Protein AF-A0A3A9GND1-F1 (afdb_monomer_lite)

Structure (mmCIF, N/CA/C/O backbone):
data_AF-A0A3A9GND1-F1
#
_entry.id   AF-A0A3A9GND1-F1
#
loop_
_atom_site.group_PDB
_atom_site.id
_atom_site.type_symbol
_atom_site.label_atom_id
_atom_site.label_alt_id
_atom_site.label_comp_id
_atom_site.label_asym_id
_atom_site.label_entity_id
_atom_site.label_seq_id
_atom_site.pdbx_PDB_ins_code
_atom_site.Cartn_x
_atom_site.Cartn_y
_atom_site.Cartn_z
_atom_site.occupancy
_atom_site.B_iso_or_equiv
_atom_site.auth_seq_id
_atom_site.auth_comp_id
_atom_site.auth_asym_id
_atom_site.auth_atom_id
_atom_site.pdbx_PDB_model_num
ATOM 1 N N . MET A 1 1 ? 42.132 14.649 -34.430 1.00 42.94 1 MET A N 1
ATOM 2 C CA . MET A 1 1 ? 42.872 13.510 -33.845 1.00 42.94 1 MET A CA 1
ATOM 3 C C . MET A 1 1 ? 42.040 12.267 -34.103 1.00 42.94 1 MET A C 1
ATOM 5 O O . MET A 1 1 ? 40.928 12.199 -33.597 1.00 42.94 1 MET A O 1
ATOM 9 N N . ALA A 1 2 ? 42.486 11.380 -34.994 1.00 44.44 2 ALA A N 1
ATOM 10 C CA . ALA A 1 2 ? 41.735 10.168 -35.319 1.00 44.44 2 ALA A CA 1
ATOM 11 C C . ALA A 1 2 ? 41.712 9.238 -34.090 1.00 44.44 2 ALA A C 1
ATOM 13 O O . ALA A 1 2 ? 42.757 9.085 -33.451 1.00 44.44 2 ALA A O 1
ATOM 14 N N . PRO A 1 3 ? 40.561 8.654 -33.717 1.00 48.69 3 PRO A N 1
ATOM 15 C CA . PRO A 1 3 ? 40.530 7.643 -32.673 1.00 48.69 3 PRO A CA 1
ATOM 16 C C . PRO A 1 3 ? 41.391 6.453 -33.108 1.00 48.69 3 PRO A C 1
ATOM 18 O O . PRO A 1 3 ? 41.307 6.003 -34.248 1.00 48.69 3 PRO A O 1
ATOM 21 N N . ASP A 1 4 ? 42.246 5.989 -32.201 1.00 56.16 4 ASP A N 1
ATOM 22 C CA . ASP A 1 4 ? 43.163 4.866 -32.392 1.00 56.16 4 ASP A CA 1
ATOM 23 C C . ASP A 1 4 ? 42.351 3.587 -32.653 1.00 56.16 4 ASP A C 1
ATOM 25 O O . ASP A 1 4 ? 41.868 2.929 -31.726 1.00 56.16 4 ASP A O 1
ATOM 29 N N . VAL A 1 5 ? 42.125 3.298 -33.937 1.00 49.72 5 VAL A N 1
ATOM 30 C CA . VAL A 1 5 ? 41.286 2.195 -34.429 1.00 49.72 5 VAL A CA 1
ATOM 31 C C . VAL A 1 5 ? 41.735 0.864 -33.821 1.00 49.72 5 VAL A C 1
ATOM 33 O O . VAL A 1 5 ? 40.886 0.069 -33.427 1.00 49.72 5 VAL A O 1
ATOM 36 N N . GLY A 1 6 ? 43.040 0.685 -33.585 1.00 54.09 6 GLY A N 1
ATOM 37 C CA . GLY A 1 6 ? 43.589 -0.508 -32.938 1.00 54.09 6 GLY A CA 1
ATOM 38 C C . GLY A 1 6 ? 43.135 -0.689 -31.484 1.00 54.09 6 GLY A C 1
ATOM 39 O O . GLY A 1 6 ? 42.849 -1.808 -31.056 1.00 54.09 6 GLY A O 1
ATOM 40 N N . LYS A 1 7 ? 42.970 0.399 -30.718 1.00 46.84 7 LYS A N 1
ATOM 41 C CA . LYS A 1 7 ? 42.423 0.332 -29.346 1.00 46.84 7 LYS A CA 1
ATOM 42 C C . LYS A 1 7 ? 40.933 0.006 -29.326 1.00 46.84 7 LYS A C 1
ATOM 44 O O . LYS A 1 7 ? 40.459 -0.639 -28.389 1.00 46.84 7 LYS A O 1
ATOM 49 N N . ILE A 1 8 ? 40.189 0.454 -30.335 1.00 45.69 8 ILE A N 1
ATOM 50 C CA . ILE A 1 8 ? 38.756 0.166 -30.467 1.00 45.69 8 ILE A CA 1
ATOM 51 C C . ILE A 1 8 ? 38.551 -1.290 -30.894 1.00 45.69 8 ILE A C 1
ATOM 53 O O . ILE A 1 8 ? 37.743 -1.987 -30.287 1.00 45.69 8 ILE A O 1
ATOM 57 N N . GLU A 1 9 ? 39.324 -1.781 -31.861 1.00 48.72 9 GLU A N 1
ATOM 58 C CA . GLU A 1 9 ? 39.281 -3.175 -32.315 1.00 48.72 9 GLU A CA 1
ATOM 59 C C . GLU A 1 9 ? 39.699 -4.154 -31.212 1.00 48.72 9 GLU A C 1
ATOM 61 O O . GLU A 1 9 ? 39.016 -5.154 -30.998 1.00 48.72 9 GLU A O 1
ATOM 66 N N . SER A 1 10 ? 40.733 -3.822 -30.431 1.00 46.22 10 SER A N 1
ATOM 67 C CA . SER A 1 10 ? 41.146 -4.608 -29.261 1.00 46.22 10 SER A CA 1
ATOM 68 C C . SER A 1 10 ? 40.055 -4.671 -28.183 1.00 46.22 10 SER A C 1
ATOM 70 O O . SER A 1 10 ? 39.767 -5.743 -27.651 1.00 46.22 10 SER A O 1
ATOM 72 N N . ARG A 1 11 ? 39.373 -3.550 -27.902 1.00 50.19 11 ARG A N 1
ATOM 73 C CA . ARG A 1 11 ? 38.234 -3.527 -26.965 1.00 50.19 11 ARG A CA 1
ATOM 74 C C . ARG A 1 11 ? 37.027 -4.297 -27.495 1.00 50.19 11 ARG A C 1
ATOM 76 O O . ARG A 1 11 ? 36.359 -4.957 -26.710 1.00 50.19 11 ARG A O 1
ATOM 83 N N . ILE A 1 12 ? 36.745 -4.239 -28.796 1.00 47.34 12 ILE A N 1
ATOM 84 C CA . ILE A 1 12 ? 35.665 -5.013 -29.426 1.00 47.34 12 ILE A CA 1
ATOM 85 C C . ILE A 1 12 ? 35.977 -6.510 -29.379 1.00 47.34 12 ILE A C 1
ATOM 87 O O . ILE A 1 12 ? 35.079 -7.291 -29.079 1.00 47.34 12 ILE A O 1
ATOM 91 N N . ALA A 1 13 ? 37.222 -6.914 -29.639 1.00 55.75 13 ALA A N 1
ATOM 92 C CA . ALA A 1 13 ? 37.652 -8.305 -29.529 1.00 55.75 13 ALA A CA 1
ATOM 93 C C . ALA A 1 13 ? 37.494 -8.818 -28.093 1.00 55.75 13 ALA A C 1
ATOM 95 O O . ALA A 1 13 ? 36.860 -9.848 -27.888 1.00 55.75 13 ALA A O 1
ATOM 96 N N . LYS A 1 14 ? 37.943 -8.037 -27.103 1.00 49.12 14 LYS A N 1
ATOM 97 C CA . LYS A 1 14 ? 37.802 -8.374 -25.683 1.00 49.12 14 LYS A CA 1
ATOM 98 C C . LYS A 1 14 ? 36.338 -8.472 -25.238 1.00 49.12 14 LYS A C 1
ATOM 100 O O . LYS A 1 14 ? 35.956 -9.434 -24.591 1.00 49.12 14 LYS A O 1
ATOM 105 N N . LEU A 1 15 ? 35.488 -7.527 -25.649 1.00 46.09 15 LEU A N 1
ATOM 106 C CA . LEU A 1 15 ? 34.050 -7.557 -25.343 1.00 46.09 15 LEU A CA 1
ATOM 107 C C . LEU A 1 15 ? 33.316 -8.709 -26.051 1.00 46.09 15 LEU A C 1
ATOM 109 O O . LEU A 1 15 ? 32.320 -9.210 -25.532 1.00 46.09 15 LEU A O 1
ATOM 113 N N . ARG A 1 16 ? 33.773 -9.126 -27.241 1.00 44.78 16 ARG A N 1
ATOM 114 C CA . ARG A 1 16 ? 33.253 -10.313 -27.940 1.00 44.78 16 ARG A CA 1
ATOM 115 C C . ARG A 1 16 ? 33.663 -11.591 -27.224 1.00 44.78 16 ARG A C 1
ATOM 117 O O . ARG A 1 16 ? 32.800 -12.425 -26.998 1.00 44.78 16 ARG A O 1
ATOM 124 N N . GLU A 1 17 ? 34.922 -11.692 -26.813 1.00 48.38 17 GLU A N 1
ATOM 125 C CA . GLU A 1 17 ? 35.442 -12.809 -26.025 1.00 48.38 17 GLU A CA 1
ATOM 126 C C . GLU A 1 17 ? 34.699 -12.931 -24.687 1.00 48.38 17 GLU A C 1
ATOM 128 O O . GLU A 1 17 ? 34.186 -13.997 -24.371 1.00 48.38 17 GLU A O 1
ATOM 133 N N . GLU A 1 18 ? 34.507 -11.825 -23.961 1.00 46.62 18 GLU A N 1
ATOM 134 C CA . GLU A 1 18 ? 33.741 -11.777 -22.707 1.00 46.62 18 GLU A CA 1
ATOM 135 C C . GLU A 1 18 ? 32.254 -12.149 -22.903 1.00 46.62 18 GLU A C 1
ATOM 137 O O . GLU A 1 18 ? 31.664 -12.845 -22.071 1.00 46.62 18 GLU A O 1
ATOM 142 N N . ALA A 1 19 ? 31.630 -11.727 -24.011 1.00 41.34 19 ALA A N 1
ATOM 143 C CA . ALA A 1 19 ? 30.239 -12.058 -24.332 1.00 41.34 19 ALA A CA 1
ATOM 144 C C . ALA A 1 19 ? 30.059 -13.513 -24.799 1.00 41.34 19 ALA A C 1
ATOM 146 O O . ALA A 1 19 ? 29.048 -14.146 -24.477 1.00 41.34 19 ALA A O 1
ATOM 147 N N . GLU A 1 20 ? 31.025 -14.048 -25.545 1.00 48.22 20 GLU A N 1
ATOM 148 C CA . GLU A 1 20 ? 31.094 -15.459 -25.923 1.00 48.22 20 GLU A CA 1
ATOM 149 C C . GLU A 1 20 ? 31.346 -16.335 -24.699 1.00 48.22 20 GLU A C 1
ATOM 151 O O . GLU A 1 20 ? 30.697 -17.369 -24.564 1.00 48.22 20 GLU A O 1
ATOM 156 N N . ASP A 1 21 ? 32.193 -15.899 -23.768 1.00 43.38 21 ASP A N 1
ATOM 157 C CA . ASP A 1 21 ? 32.424 -16.564 -22.487 1.00 43.38 21 ASP A CA 1
ATOM 158 C C . ASP A 1 21 ? 31.170 -16.566 -21.609 1.00 43.38 21 ASP A C 1
ATOM 160 O O . ASP A 1 21 ? 30.803 -17.612 -21.078 1.00 43.38 21 ASP A O 1
ATOM 164 N N . CYS A 1 22 ? 30.445 -15.448 -21.508 1.00 43.34 22 CYS A N 1
ATOM 165 C CA . CYS A 1 22 ? 29.161 -15.405 -20.797 1.00 43.34 22 CYS A CA 1
ATOM 166 C C . CYS A 1 22 ? 28.105 -16.307 -21.457 1.00 43.34 22 CYS A C 1
ATOM 168 O O . CYS A 1 22 ? 27.357 -17.011 -20.775 1.00 43.34 22 CYS A O 1
ATOM 170 N N . GLY A 1 23 ? 28.043 -16.315 -22.792 1.00 42.50 23 GLY A N 1
ATOM 171 C CA . GLY A 1 23 ? 27.145 -17.185 -23.553 1.00 42.50 23 GLY A CA 1
ATOM 172 C C . GLY A 1 23 ? 27.470 -18.670 -23.378 1.00 42.50 23 GLY A C 1
ATOM 173 O O . GLY A 1 23 ? 26.554 -19.478 -23.213 1.00 42.50 23 GLY A O 1
ATOM 174 N N . ARG A 1 24 ? 28.763 -19.014 -23.357 1.00 53.78 24 ARG A N 1
ATOM 175 C CA . ARG A 1 24 ? 29.285 -20.369 -23.141 1.00 53.78 24 ARG A CA 1
ATOM 176 C C . ARG A 1 24 ? 29.015 -20.836 -21.716 1.00 53.78 24 ARG A C 1
ATOM 178 O O . ARG A 1 24 ? 28.434 -21.895 -21.545 1.00 53.78 24 ARG A O 1
ATOM 185 N N . ARG A 1 25 ? 29.296 -20.009 -20.705 1.00 49.06 25 ARG A N 1
ATOM 186 C CA . ARG A 1 25 ? 29.018 -20.310 -19.287 1.00 49.06 25 ARG A CA 1
ATOM 187 C C . ARG A 1 25 ? 27.532 -20.551 -19.020 1.00 49.06 25 ARG A C 1
ATOM 189 O O . ARG A 1 25 ? 27.196 -21.483 -18.304 1.00 49.06 25 ARG A O 1
ATOM 196 N N . ARG A 1 26 ? 26.630 -19.787 -19.650 1.00 49.62 26 ARG A N 1
ATOM 197 C CA . ARG A 1 26 ? 25.174 -19.984 -19.511 1.00 49.62 26 ARG A CA 1
ATOM 198 C C . ARG A 1 26 ? 24.661 -21.246 -20.211 1.00 49.62 26 ARG A C 1
ATOM 200 O O . ARG A 1 26 ? 23.721 -21.867 -19.724 1.00 49.62 26 ARG A O 1
ATOM 207 N N . LYS A 1 27 ? 25.240 -21.596 -21.365 1.00 49.81 27 LYS A N 1
ATOM 208 C CA . LYS A 1 27 ? 24.913 -22.833 -22.088 1.00 49.81 27 LYS A CA 1
ATOM 209 C C . LYS A 1 27 ? 25.421 -24.055 -21.316 1.00 49.81 27 LYS A C 1
ATOM 211 O O . LYS A 1 27 ? 24.635 -24.961 -21.065 1.00 49.81 27 LYS A O 1
ATOM 216 N N . ASN A 1 28 ? 26.663 -23.986 -20.842 1.00 53.88 28 ASN A N 1
ATOM 217 C CA . ASN A 1 28 ? 27.276 -25.001 -19.996 1.00 53.88 28 ASN A CA 1
ATOM 218 C C . ASN A 1 28 ? 26.490 -25.179 -18.690 1.00 53.88 28 ASN A C 1
ATOM 220 O O . ASN A 1 28 ? 26.196 -26.301 -18.342 1.00 53.88 28 ASN A O 1
ATOM 224 N N . LEU A 1 29 ? 26.003 -24.114 -18.039 1.00 52.94 29 LEU A N 1
ATOM 225 C CA . LEU A 1 29 ? 25.224 -24.235 -16.795 1.00 52.94 29 LEU A CA 1
ATOM 226 C C . LEU A 1 29 ? 23.939 -25.078 -16.939 1.00 52.94 29 LEU A C 1
ATOM 228 O O . LEU A 1 29 ? 23.555 -25.797 -16.019 1.00 52.94 29 LEU A O 1
ATOM 232 N N . TYR A 1 30 ? 23.246 -24.973 -18.077 1.00 55.09 30 TYR A N 1
ATOM 233 C CA . TYR A 1 30 ? 22.052 -25.783 -18.351 1.00 55.09 30 TYR A CA 1
ATOM 234 C C . TYR A 1 30 ? 22.408 -27.200 -18.816 1.00 55.09 30 TYR A C 1
ATOM 236 O O . TYR A 1 30 ? 21.705 -28.143 -18.458 1.00 55.09 30 TYR A O 1
ATOM 244 N N . GLU A 1 31 ? 23.483 -27.352 -19.592 1.00 59.38 31 GLU A N 1
ATOM 245 C CA . GLU A 1 31 ? 24.003 -28.660 -20.008 1.00 59.38 31 GLU A CA 1
ATOM 246 C C . GLU A 1 31 ? 24.544 -29.447 -18.795 1.00 59.38 31 GLU A C 1
ATOM 248 O O . GLU A 1 31 ? 24.150 -30.589 -18.613 1.00 59.38 31 GLU A O 1
ATOM 253 N N . ASP A 1 32 ? 25.263 -28.809 -17.869 1.00 61.03 32 ASP A N 1
ATOM 254 C CA . ASP A 1 32 ? 25.793 -29.388 -16.626 1.00 61.03 32 ASP A CA 1
ATOM 255 C C . ASP A 1 32 ? 24.677 -29.797 -15.643 1.00 61.03 32 ASP A C 1
ATOM 257 O O . ASP A 1 32 ? 24.759 -30.842 -15.001 1.00 61.03 32 ASP A O 1
ATOM 261 N N . PHE A 1 33 ? 23.591 -29.020 -15.539 1.00 52.81 33 PHE A N 1
ATOM 262 C CA . PHE A 1 33 ? 22.398 -29.442 -14.788 1.00 52.81 33 PHE A CA 1
ATOM 263 C C . PHE A 1 33 ? 21.700 -30.635 -15.453 1.00 52.81 33 PHE A C 1
ATOM 265 O O . PHE A 1 33 ? 21.302 -31.585 -14.781 1.00 52.81 33 PHE A O 1
ATOM 272 N N . LYS A 1 34 ? 21.563 -30.606 -16.784 1.00 59.00 34 LYS A N 1
ATOM 273 C CA . LYS A 1 34 ? 20.929 -31.684 -17.553 1.00 59.00 34 LYS A CA 1
ATOM 274 C C . LYS A 1 34 ? 21.738 -32.985 -17.500 1.00 59.00 34 LYS A C 1
ATOM 276 O O . LYS A 1 34 ? 21.139 -34.058 -17.458 1.00 59.00 34 LYS A O 1
ATOM 281 N N . ASP A 1 35 ? 23.060 -32.879 -17.453 1.00 67.81 35 ASP A N 1
ATOM 282 C CA . ASP A 1 35 ? 23.996 -33.998 -17.354 1.00 67.81 35 ASP A CA 1
ATOM 283 C C . ASP A 1 35 ? 24.205 -34.455 -15.893 1.00 67.81 35 ASP A C 1
ATOM 285 O O . ASP A 1 35 ? 24.965 -35.388 -15.633 1.00 67.81 35 ASP A O 1
ATOM 289 N N . GLY A 1 36 ? 23.497 -33.840 -14.933 1.00 61.00 36 GLY A N 1
ATOM 290 C CA . GLY A 1 36 ? 23.494 -34.224 -13.518 1.00 61.00 36 GLY A CA 1
ATOM 291 C C . GLY A 1 36 ? 24.761 -33.839 -12.751 1.00 61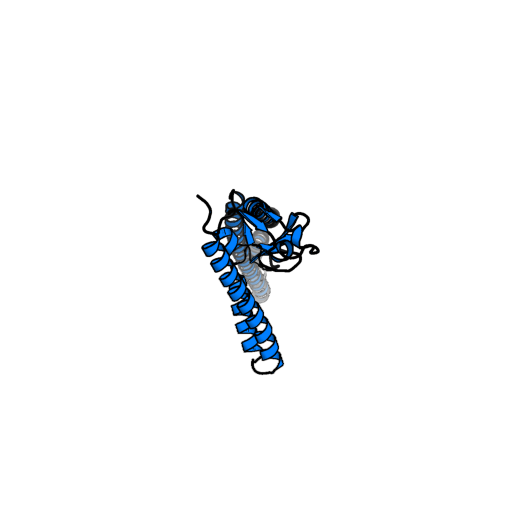.00 36 GLY A C 1
ATOM 292 O O . GLY A 1 36 ? 24.978 -34.336 -11.648 1.00 61.00 36 GLY A O 1
ATOM 293 N N . ILE A 1 37 ? 25.594 -32.971 -13.329 1.00 66.31 37 ILE A N 1
ATOM 294 C CA . ILE A 1 37 ? 26.824 -32.433 -12.729 1.00 66.31 37 ILE A CA 1
ATOM 295 C C . ILE A 1 37 ? 26.484 -31.393 -11.652 1.00 66.31 37 ILE A C 1
ATOM 297 O O . ILE A 1 37 ? 27.210 -31.269 -10.669 1.00 66.31 37 ILE A O 1
ATOM 301 N N . LEU A 1 38 ? 25.371 -30.673 -11.820 1.00 56.50 38 LEU A N 1
ATOM 302 C CA . LEU A 1 38 ? 24.841 -29.721 -10.844 1.00 56.50 38 LEU A CA 1
ATOM 303 C C . LEU A 1 38 ? 23.527 -30.228 -10.256 1.00 56.50 38 LEU A C 1
ATOM 305 O O . LEU A 1 38 ? 22.630 -30.657 -10.988 1.00 56.50 38 LEU A O 1
ATOM 309 N N . THR A 1 39 ? 23.376 -30.116 -8.939 1.00 66.00 39 THR A N 1
ATOM 310 C CA . THR A 1 39 ? 22.078 -30.311 -8.284 1.00 66.00 39 THR A CA 1
ATOM 311 C C . THR A 1 39 ? 21.111 -29.177 -8.629 1.00 66.00 39 THR A C 1
ATOM 313 O O . THR A 1 39 ? 21.492 -28.120 -9.139 1.00 66.00 39 THR A O 1
ATOM 316 N N . LYS A 1 40 ? 19.818 -29.380 -8.357 1.00 65.38 40 LYS A N 1
ATOM 317 C CA . LYS A 1 40 ? 18.780 -28.373 -8.617 1.00 65.38 40 LYS A CA 1
ATOM 318 C C . LYS A 1 40 ? 19.023 -27.096 -7.806 1.00 65.38 40 LYS A C 1
ATOM 320 O O . LYS A 1 40 ? 18.778 -25.999 -8.304 1.00 65.38 40 LYS A O 1
ATOM 325 N N . GLU A 1 41 ? 19.522 -27.249 -6.587 1.00 61.22 41 GLU A N 1
ATOM 326 C CA . GLU A 1 41 ? 19.865 -26.175 -5.663 1.00 61.22 41 GLU A CA 1
ATOM 327 C C . GLU A 1 41 ? 21.120 -25.421 -6.131 1.00 61.22 41 GLU A C 1
ATOM 329 O O . GLU A 1 41 ? 21.115 -24.193 -6.178 1.00 61.22 41 GLU A O 1
ATOM 334 N N . GLU A 1 42 ? 22.163 -26.126 -6.579 1.00 53.81 42 GLU A N 1
ATOM 335 C CA . GLU A 1 42 ? 23.374 -25.508 -7.145 1.00 53.81 42 GLU A CA 1
ATOM 336 C C . GLU A 1 42 ? 23.099 -24.798 -8.474 1.00 53.81 42 GLU A C 1
ATOM 338 O O . GLU A 1 42 ? 23.600 -23.697 -8.702 1.00 53.81 42 GLU A O 1
ATOM 343 N N . TYR A 1 43 ? 22.250 -25.375 -9.331 1.00 67.38 43 TYR A N 1
ATOM 344 C CA . TYR A 1 43 ? 21.772 -24.723 -10.549 1.00 67.38 43 TYR A CA 1
ATOM 345 C C . TYR A 1 43 ? 20.995 -23.444 -10.229 1.00 67.38 43 TYR A C 1
ATOM 347 O O . TYR A 1 43 ? 21.191 -22.435 -10.903 1.00 67.38 43 TYR A O 1
ATOM 355 N N . ALA A 1 44 ? 20.136 -23.459 -9.204 1.00 67.31 44 ALA A N 1
ATOM 356 C CA . ALA A 1 44 ? 19.382 -22.285 -8.780 1.00 67.31 44 ALA A CA 1
ATOM 357 C C . ALA A 1 44 ? 20.302 -21.177 -8.242 1.00 67.31 44 ALA A C 1
ATOM 359 O O . ALA A 1 44 ? 20.192 -20.049 -8.715 1.00 67.31 44 ALA A O 1
ATOM 360 N N . MET A 1 45 ? 21.252 -21.510 -7.359 1.00 65.25 45 MET A N 1
ATOM 361 C CA . MET A 1 45 ? 22.224 -20.552 -6.809 1.00 65.25 45 MET A CA 1
ATOM 362 C C . MET A 1 45 ? 23.132 -19.956 -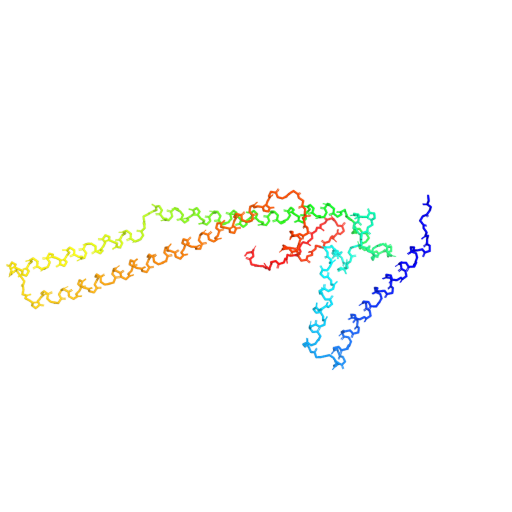7.891 1.00 65.25 45 MET A C 1
ATOM 364 O O . MET A 1 45 ? 23.314 -18.745 -7.954 1.00 65.25 45 MET A O 1
ATOM 368 N N . LEU A 1 46 ? 23.679 -20.783 -8.788 1.00 57.31 46 LEU A N 1
ATOM 369 C CA . LEU A 1 46 ? 24.533 -20.299 -9.876 1.00 57.31 46 LEU A CA 1
ATOM 370 C C . LEU A 1 46 ? 23.728 -19.482 -10.887 1.00 57.31 46 LEU A C 1
ATOM 372 O O . LEU A 1 46 ? 24.193 -18.443 -11.348 1.00 57.31 46 LEU A O 1
ATOM 376 N N . ARG A 1 47 ? 22.504 -19.910 -11.221 1.00 60.88 47 ARG A N 1
ATOM 377 C CA . ARG A 1 47 ? 21.587 -19.139 -12.070 1.00 60.88 47 ARG A CA 1
ATOM 378 C C . ARG A 1 47 ? 21.307 -17.775 -11.461 1.00 60.88 47 ARG A C 1
ATOM 380 O O . ARG A 1 47 ? 21.370 -16.807 -12.205 1.00 60.88 47 ARG A O 1
ATOM 387 N N . GLU A 1 48 ? 21.021 -17.711 -10.164 1.00 55.28 48 GLU A N 1
ATOM 388 C CA . GLU A 1 48 ? 20.782 -16.477 -9.412 1.00 55.28 48 GLU A CA 1
ATOM 389 C C . GLU A 1 48 ? 22.024 -15.580 -9.404 1.00 55.28 48 GLU A C 1
ATOM 391 O O . GLU A 1 48 ? 21.917 -14.421 -9.778 1.00 55.28 48 GLU A O 1
ATOM 396 N N . GLN A 1 49 ? 23.220 -16.131 -9.189 1.00 47.12 49 GLN A N 1
ATOM 397 C CA . GLN A 1 49 ? 24.494 -15.406 -9.288 1.00 47.12 49 GLN A CA 1
ATOM 398 C C . GLN A 1 49 ? 24.770 -14.847 -10.705 1.00 47.12 49 GLN A C 1
ATOM 400 O O . GLN A 1 49 ? 25.262 -13.728 -10.869 1.00 47.12 49 GLN A O 1
ATOM 405 N N . TYR A 1 50 ? 24.430 -15.589 -11.767 1.00 49.12 50 TYR A N 1
ATOM 406 C CA . TYR A 1 50 ? 24.482 -15.082 -13.149 1.00 49.12 50 TYR A CA 1
ATOM 407 C C . TYR A 1 50 ? 23.350 -14.083 -13.457 1.00 49.12 50 TYR A C 1
ATOM 409 O O . TYR A 1 50 ? 23.480 -13.268 -14.376 1.00 49.12 50 TYR A O 1
ATOM 417 N N . GLN A 1 51 ? 22.245 -14.139 -12.711 1.00 45.44 51 GLN A N 1
ATOM 418 C CA . GLN A 1 51 ? 21.132 -13.194 -12.778 1.00 45.44 51 GLN A CA 1
ATOM 419 C C . GLN A 1 51 ? 21.477 -11.882 -12.056 1.00 45.44 51 GLN A C 1
ATOM 421 O O . GLN A 1 51 ? 21.207 -10.825 -12.611 1.00 45.44 51 GLN A O 1
ATOM 426 N N . GLU A 1 52 ? 22.196 -11.929 -10.935 1.00 43.16 52 GLU A N 1
ATOM 427 C CA . GLU A 1 52 ? 22.794 -10.764 -10.265 1.00 43.16 52 GLU A CA 1
ATOM 428 C C . GLU A 1 52 ? 23.852 -10.087 -11.155 1.00 43.16 52 GLU A C 1
ATOM 430 O O . GLU A 1 52 ? 23.925 -8.864 -11.245 1.00 43.16 52 GLU A O 1
ATOM 435 N N . GLN A 1 53 ? 24.617 -10.851 -11.948 1.00 41.12 53 GLN A N 1
ATOM 436 C CA . GLN A 1 53 ? 25.468 -10.266 -13.001 1.00 41.12 53 GLN A CA 1
ATOM 437 C C . GLN A 1 53 ? 24.658 -9.580 -14.127 1.00 41.12 53 GLN A C 1
ATOM 439 O O . GLN A 1 53 ? 25.194 -8.750 -14.876 1.00 41.12 53 GLN A O 1
ATOM 444 N N . ALA A 1 54 ? 23.358 -9.876 -14.243 1.00 41.91 54 ALA A N 1
ATOM 445 C CA . ALA A 1 54 ? 22.422 -9.168 -15.109 1.00 41.91 54 ALA A CA 1
ATOM 446 C C . ALA A 1 54 ? 21.771 -7.941 -14.438 1.00 41.91 54 ALA A C 1
ATOM 448 O O . ALA A 1 54 ? 21.354 -7.054 -15.187 1.00 41.91 54 ALA A O 1
ATOM 449 N N . ASP A 1 55 ? 21.779 -7.822 -13.102 1.00 44.28 55 ASP A N 1
ATOM 450 C CA . ASP A 1 55 ? 21.225 -6.683 -12.340 1.00 44.28 55 ASP A CA 1
ATOM 451 C C . ASP A 1 55 ? 21.992 -5.364 -12.556 1.00 44.28 55 ASP A C 1
ATOM 453 O O . ASP A 1 55 ? 21.474 -4.281 -12.314 1.00 44.28 55 ASP A O 1
ATOM 457 N N . GLY A 1 56 ? 23.161 -5.402 -13.203 1.00 50.94 56 GLY A N 1
ATOM 458 C CA . GLY A 1 56 ? 23.798 -4.209 -13.784 1.00 50.94 56 GLY A CA 1
ATOM 459 C C . GLY A 1 56 ? 23.130 -3.681 -15.070 1.00 50.94 56 GLY A C 1
ATOM 460 O O . GLY A 1 56 ? 23.769 -2.953 -15.836 1.00 50.94 56 GLY A O 1
ATOM 461 N N . MET A 1 57 ? 21.904 -4.110 -15.404 1.00 63.12 57 MET A N 1
ATOM 462 C CA . MET A 1 57 ? 21.202 -3.744 -16.639 1.00 63.12 57 MET A CA 1
ATOM 463 C C . MET A 1 57 ? 19.941 -2.909 -16.385 1.00 63.12 57 MET A C 1
ATOM 465 O O . MET A 1 57 ? 18.838 -3.448 -16.365 1.00 63.12 57 MET A O 1
ATOM 469 N N . ARG A 1 58 ? 20.087 -1.576 -16.346 1.00 83.69 58 ARG A N 1
ATOM 470 C CA . ARG A 1 58 ? 18.933 -0.653 -16.330 1.00 83.69 58 ARG A CA 1
ATOM 471 C C . ARG A 1 58 ? 18.008 -0.873 -17.534 1.00 83.69 58 ARG A C 1
ATOM 473 O O . ARG A 1 58 ? 16.795 -0.946 -17.374 1.00 83.69 58 ARG A O 1
ATOM 480 N N . TYR A 1 59 ? 18.588 -1.068 -18.724 1.00 88.56 59 TYR A N 1
ATOM 481 C CA . TYR A 1 59 ? 17.839 -1.165 -19.979 1.00 88.56 59 TYR A CA 1
ATOM 482 C C . TYR A 1 59 ? 18.130 -2.431 -20.793 1.00 88.56 59 TYR A C 1
ATOM 484 O O . TYR A 1 59 ? 19.275 -2.714 -21.161 1.00 88.56 59 TYR A O 1
ATOM 492 N N . ALA A 1 60 ? 17.067 -3.153 -21.143 1.00 89.75 60 ALA A N 1
ATOM 493 C CA . ALA A 1 60 ? 17.076 -4.351 -21.974 1.00 89.75 60 ALA A CA 1
ATOM 494 C C . ALA A 1 60 ? 16.234 -4.165 -23.246 1.00 89.75 60 ALA A C 1
ATOM 496 O O . ALA A 1 60 ? 15.318 -3.352 -23.311 1.00 89.75 60 ALA A O 1
ATOM 497 N N . CYS A 1 61 ? 16.540 -4.935 -24.287 1.00 86.25 61 CYS A N 1
ATOM 498 C CA . CYS A 1 61 ? 15.729 -4.997 -25.496 1.00 86.25 61 CYS A CA 1
ATOM 499 C C . CYS A 1 61 ? 14.477 -5.848 -25.248 1.00 86.25 61 CYS A C 1
ATOM 501 O O . CYS A 1 61 ? 14.611 -7.039 -24.975 1.00 86.25 61 CYS A O 1
ATOM 503 N N . GLY A 1 62 ? 13.284 -5.284 -25.441 1.00 85.25 62 GLY A N 1
ATOM 504 C CA . GLY A 1 62 ? 12.006 -5.995 -25.299 1.00 85.25 62 GLY A CA 1
ATOM 505 C C . GLY A 1 62 ? 11.799 -7.137 -26.303 1.00 85.25 62 GLY A C 1
ATOM 506 O O . GLY A 1 62 ? 11.023 -8.047 -26.052 1.00 85.25 62 GLY A O 1
ATOM 507 N N . VAL A 1 63 ? 12.547 -7.154 -27.413 1.00 80.88 63 VAL A N 1
ATOM 508 C CA . VAL A 1 63 ? 12.447 -8.207 -28.445 1.00 80.88 63 VAL A CA 1
ATOM 509 C C . VAL A 1 63 ? 13.344 -9.412 -28.144 1.00 80.88 63 VAL A C 1
ATOM 511 O O . VAL A 1 63 ? 12.953 -10.553 -28.356 1.00 80.88 63 VAL A O 1
ATOM 514 N N . CYS A 1 64 ? 14.586 -9.193 -27.691 1.00 79.62 64 CYS A N 1
ATOM 515 C CA . CYS A 1 64 ? 15.552 -10.288 -27.488 1.00 79.62 64 CYS A CA 1
ATOM 516 C C . CYS A 1 64 ? 16.027 -10.478 -26.045 1.00 79.62 64 CYS A C 1
ATOM 518 O O . CYS A 1 64 ? 16.873 -11.341 -25.801 1.00 79.62 64 CYS A O 1
ATOM 520 N N . GLY A 1 65 ? 15.549 -9.656 -25.110 1.00 79.50 65 GLY A N 1
ATOM 521 C CA . GLY A 1 65 ? 15.884 -9.712 -23.686 1.00 79.50 65 GLY A CA 1
ATOM 522 C C . GLY A 1 65 ? 17.327 -9.330 -23.342 1.00 79.50 65 GLY A C 1
ATOM 523 O O . GLY A 1 65 ? 17.743 -9.475 -22.197 1.00 79.50 65 GLY A O 1
ATOM 524 N N . LYS A 1 66 ? 18.130 -8.873 -24.312 1.00 82.56 66 LYS A N 1
ATOM 525 C CA . LYS A 1 66 ? 19.538 -8.505 -24.091 1.00 82.56 66 LYS A CA 1
ATOM 526 C C . LYS A 1 66 ? 19.700 -7.019 -23.768 1.00 82.56 66 LYS A C 1
ATOM 528 O O . LYS A 1 66 ? 19.076 -6.189 -24.422 1.00 82.56 66 LYS A O 1
ATOM 533 N N . ARG A 1 67 ? 20.685 -6.702 -22.922 1.00 86.31 67 ARG A N 1
ATOM 534 C CA . ARG A 1 67 ? 21.794 -5.783 -23.238 1.00 86.31 67 ARG A CA 1
ATOM 535 C C . ARG A 1 67 ? 21.496 -4.555 -24.101 1.00 86.31 67 ARG A C 1
ATOM 537 O O . ARG A 1 67 ? 21.982 -4.607 -25.233 1.00 86.31 67 ARG A O 1
ATOM 544 N N . LEU A 1 68 ? 20.809 -3.486 -23.674 1.00 86.44 68 LEU A N 1
ATOM 545 C CA . LEU A 1 68 ? 20.936 -2.244 -24.460 1.00 86.44 68 LEU A CA 1
ATOM 546 C C . LEU A 1 68 ? 22.323 -1.640 -24.256 1.00 86.44 68 LEU A C 1
ATOM 548 O O . LEU A 1 68 ? 22.796 -1.455 -23.139 1.00 86.44 68 LEU A O 1
ATOM 552 N N . THR A 1 69 ? 23.004 -1.382 -25.363 1.00 87.19 69 THR A N 1
ATOM 553 C CA . THR A 1 69 ? 24.350 -0.813 -25.364 1.00 87.19 69 THR A CA 1
ATOM 554 C C . THR A 1 69 ? 24.248 0.697 -25.499 1.00 87.19 69 THR A C 1
ATOM 556 O O . THR A 1 69 ? 23.429 1.178 -26.276 1.00 87.19 69 THR A O 1
ATOM 559 N N . ARG A 1 70 ? 25.091 1.443 -24.777 1.00 86.62 70 ARG A N 1
ATOM 560 C CA . ARG A 1 70 ? 25.208 2.894 -24.954 1.00 86.62 70 ARG A CA 1
ATOM 561 C C . ARG A 1 70 ? 26.133 3.229 -26.114 1.00 86.62 70 ARG A C 1
ATOM 563 O O . ARG A 1 70 ? 27.242 2.701 -26.216 1.00 86.62 70 ARG A O 1
ATOM 570 N N . ARG A 1 71 ? 25.707 4.165 -26.950 1.00 83.94 71 ARG A N 1
ATOM 571 C CA . ARG A 1 71 ? 26.513 4.862 -27.949 1.00 83.94 71 ARG A CA 1
ATOM 572 C C . ARG A 1 71 ? 26.515 6.348 -27.608 1.00 83.94 71 ARG A C 1
ATOM 574 O O . ARG A 1 71 ? 25.540 6.861 -27.079 1.00 83.94 71 ARG A O 1
ATOM 581 N N . ASN A 1 72 ? 27.623 7.037 -27.878 1.00 80.81 72 ASN A N 1
ATOM 582 C CA . ASN A 1 72 ? 27.749 8.486 -27.653 1.00 80.81 72 ASN A CA 1
ATOM 583 C C . ASN A 1 72 ? 27.433 8.942 -26.212 1.00 80.81 72 ASN A C 1
ATOM 585 O O . ASN A 1 72 ? 27.072 10.090 -25.991 1.00 80.81 72 ASN A O 1
ATOM 589 N N . GLY A 1 73 ? 27.556 8.044 -25.231 1.00 73.25 73 GLY A N 1
ATOM 590 C CA . GLY A 1 73 ? 27.250 8.321 -23.828 1.00 73.25 73 GLY A CA 1
ATOM 591 C C . GLY A 1 73 ? 25.776 8.175 -23.442 1.00 73.25 73 GLY A C 1
ATOM 592 O O . GLY A 1 73 ? 25.535 7.802 -22.303 1.00 73.25 73 GLY A O 1
ATOM 593 N N . THR A 1 74 ? 24.818 8.383 -24.354 1.00 83.31 74 THR A N 1
ATOM 594 C CA . THR A 1 74 ? 23.377 8.434 -24.018 1.00 83.31 74 THR A CA 1
ATOM 595 C C . THR A 1 74 ? 22.454 7.647 -24.951 1.00 83.31 74 THR A C 1
ATOM 597 O O . THR A 1 74 ? 21.322 7.371 -24.574 1.00 83.31 74 THR A O 1
ATOM 600 N N . ASP A 1 75 ? 22.878 7.258 -26.154 1.00 89.31 75 ASP A N 1
ATOM 601 C CA . ASP A 1 75 ? 22.003 6.557 -27.102 1.00 89.31 75 ASP A CA 1
ATOM 602 C C . ASP A 1 75 ? 21.971 5.053 -26.783 1.00 89.31 75 ASP A C 1
ATOM 604 O O . ASP A 1 75 ? 22.971 4.350 -26.947 1.00 89.31 75 ASP A O 1
ATOM 608 N N . LEU A 1 76 ? 20.825 4.533 -26.356 1.00 90.50 76 LEU A N 1
ATOM 609 C CA . LEU A 1 76 ? 20.581 3.114 -26.109 1.00 90.50 76 LEU A CA 1
ATOM 610 C C . LEU A 1 76 ? 20.190 2.413 -27.408 1.00 90.50 76 LEU A C 1
ATOM 612 O O . LEU A 1 76 ? 19.304 2.871 -28.124 1.00 90.50 76 LEU A O 1
ATOM 616 N N . TYR A 1 77 ? 20.813 1.273 -27.704 1.00 90.06 77 TYR A N 1
ATOM 617 C CA . TYR A 1 77 ? 20.452 0.450 -28.859 1.00 90.06 77 TYR A CA 1
ATOM 618 C C . TYR A 1 77 ? 20.682 -1.040 -28.610 1.00 90.06 77 TYR A C 1
ATOM 620 O O . TYR A 1 77 ? 21.527 -1.448 -27.806 1.00 90.06 77 TYR A O 1
ATOM 628 N N . CYS A 1 78 ? 19.952 -1.888 -29.335 1.00 87.56 78 CYS A N 1
ATOM 629 C CA . CYS A 1 78 ? 20.186 -3.326 -29.285 1.00 87.56 78 CYS A CA 1
ATOM 630 C C . CYS A 1 78 ? 21.358 -3.740 -30.193 1.00 87.56 78 CYS A C 1
ATOM 632 O O . CYS A 1 78 ? 21.266 -3.667 -31.420 1.00 87.56 78 CYS A O 1
ATOM 634 N N . ASN A 1 79 ? 22.432 -4.290 -29.615 1.00 83.75 79 ASN A N 1
ATOM 635 C CA . ASN A 1 79 ? 23.597 -4.757 -30.382 1.00 83.75 79 ASN A CA 1
ATOM 636 C C . ASN A 1 79 ? 23.244 -5.877 -31.391 1.00 83.75 79 ASN A C 1
ATOM 638 O O . ASN A 1 79 ? 23.805 -5.951 -32.481 1.00 83.75 79 ASN A O 1
ATOM 642 N N . ARG A 1 80 ? 22.249 -6.724 -31.083 1.00 79.00 80 ARG A N 1
ATOM 643 C CA . ARG A 1 80 ? 21.749 -7.740 -32.030 1.00 79.00 80 ARG A CA 1
ATOM 644 C C . ARG A 1 80 ? 21.124 -7.097 -33.272 1.00 79.00 80 ARG A C 1
ATOM 646 O O . ARG A 1 80 ? 21.388 -7.555 -34.378 1.00 79.00 80 ARG A O 1
ATOM 653 N N . GLY A 1 81 ? 20.335 -6.039 -33.082 1.00 81.25 81 GLY A N 1
ATOM 654 C CA . GLY A 1 81 ? 19.736 -5.266 -34.173 1.00 81.25 81 GLY A CA 1
ATOM 655 C C . GLY A 1 81 ? 20.756 -4.459 -34.977 1.00 81.25 81 GLY A C 1
ATOM 656 O O . GLY A 1 81 ? 20.556 -4.224 -36.163 1.00 81.25 81 GLY A O 1
ATOM 657 N N . TYR A 1 82 ? 21.874 -4.079 -34.355 1.00 82.38 82 TYR A N 1
ATOM 658 C CA . TYR A 1 82 ? 22.995 -3.444 -35.047 1.00 82.38 82 TYR A CA 1
ATOM 659 C C . TYR A 1 82 ? 23.744 -4.422 -35.970 1.00 82.38 82 TYR A C 1
ATOM 661 O O . TYR A 1 82 ? 24.105 -4.063 -37.089 1.00 82.38 82 TYR A O 1
ATOM 669 N N . MET A 1 83 ? 23.956 -5.663 -35.519 1.00 79.56 83 MET A N 1
ATOM 670 C CA . MET A 1 83 ? 24.716 -6.677 -36.264 1.00 79.56 83 MET A CA 1
ATOM 671 C C . MET A 1 83 ? 23.902 -7.390 -37.355 1.00 79.56 83 MET A C 1
ATOM 673 O O . MET A 1 83 ? 24.465 -7.798 -38.369 1.00 79.56 83 MET A O 1
ATOM 677 N N . LEU A 1 84 ? 22.592 -7.570 -37.158 1.00 78.31 84 LEU A N 1
ATOM 678 C CA . LEU A 1 84 ? 21.725 -8.328 -38.066 1.00 78.31 84 LEU A CA 1
ATOM 679 C C . LEU A 1 84 ? 20.801 -7.391 -38.846 1.00 78.31 84 LEU A C 1
ATOM 681 O O . LEU A 1 84 ? 20.015 -6.655 -38.253 1.00 78.31 84 LEU A O 1
ATOM 685 N N . ARG A 1 85 ? 20.871 -7.442 -40.184 1.00 67.00 85 ARG A N 1
ATOM 686 C CA . ARG A 1 85 ? 20.074 -6.558 -41.053 1.00 67.00 85 ARG A CA 1
ATOM 687 C C . ARG A 1 85 ? 18.573 -6.847 -40.982 1.00 67.00 85 ARG A C 1
ATOM 689 O O . ARG A 1 85 ? 17.813 -5.882 -40.944 1.00 67.00 85 ARG A O 1
ATOM 696 N N . ASP A 1 86 ? 18.202 -8.123 -40.869 1.00 78.75 86 ASP A N 1
ATOM 697 C CA . ASP A 1 86 ? 16.818 -8.615 -40.829 1.00 78.75 86 ASP A CA 1
ATOM 698 C C . ASP A 1 86 ? 16.418 -8.990 -39.396 1.00 78.75 86 ASP A C 1
ATOM 700 O O . ASP A 1 86 ? 16.133 -10.142 -39.070 1.00 78.75 86 ASP A O 1
ATOM 704 N N . CYS A 1 87 ? 16.493 -8.019 -38.486 1.00 80.62 87 CYS A N 1
ATOM 705 C CA . CYS A 1 87 ? 16.145 -8.231 -37.088 1.00 80.62 87 CYS A CA 1
ATOM 706 C C . CYS A 1 87 ? 15.268 -7.096 -36.572 1.00 80.62 87 CYS A C 1
ATOM 708 O O . CYS A 1 87 ? 15.632 -5.926 -36.645 1.00 80.62 87 CYS A O 1
ATOM 710 N N . GLU A 1 88 ? 14.140 -7.458 -35.972 1.00 82.50 88 GLU A N 1
ATOM 711 C CA . GLU A 1 88 ? 13.188 -6.518 -35.380 1.00 82.50 88 GLU A CA 1
ATOM 712 C C . GLU A 1 88 ? 13.820 -5.672 -34.255 1.00 82.50 88 GLU A C 1
ATOM 714 O O . GLU A 1 88 ? 13.483 -4.503 -34.079 1.00 82.50 88 GLU A O 1
ATOM 719 N N . CYS A 1 89 ? 14.858 -6.198 -33.588 1.00 82.06 89 CYS A N 1
ATOM 720 C CA . CYS A 1 89 ? 15.669 -5.463 -32.615 1.00 82.06 89 CYS A CA 1
ATOM 721 C C . CYS A 1 89 ? 16.334 -4.195 -33.177 1.00 82.06 89 CYS A C 1
ATOM 723 O O . CYS A 1 89 ? 16.800 -3.369 -32.397 1.00 82.06 89 CYS A O 1
ATOM 725 N N . ARG A 1 90 ? 16.445 -4.048 -34.504 1.00 84.25 90 ARG A N 1
ATOM 726 C CA . ARG A 1 90 ? 17.094 -2.900 -35.154 1.00 84.25 90 ARG A CA 1
ATOM 727 C C . ARG A 1 90 ? 16.364 -1.581 -34.910 1.00 84.25 90 ARG A C 1
ATOM 729 O O . ARG A 1 90 ? 16.990 -0.529 -34.951 1.00 84.25 90 ARG A O 1
ATOM 736 N N . GLN A 1 91 ? 15.067 -1.661 -34.646 1.00 87.50 91 GLN A N 1
ATOM 737 C CA . GLN A 1 91 ? 14.215 -0.517 -34.330 1.00 87.50 91 GLN A CA 1
ATOM 738 C C . GLN A 1 91 ? 14.283 -0.127 -32.845 1.00 87.50 91 GLN A C 1
ATOM 740 O O . GLN A 1 91 ? 13.791 0.925 -32.466 1.00 87.50 91 GLN A O 1
ATOM 745 N N . VAL A 1 92 ? 14.926 -0.940 -31.997 1.00 88.38 92 VAL A N 1
ATOM 746 C CA . VAL A 1 92 ? 15.087 -0.641 -30.569 1.00 88.38 92 VAL A CA 1
ATOM 747 C C . VAL A 1 92 ? 16.253 0.326 -30.387 1.00 88.38 92 VAL A C 1
ATOM 749 O O . VAL A 1 92 ? 17.399 -0.097 -30.190 1.00 88.38 92 VAL A O 1
ATOM 752 N N . VAL A 1 93 ? 15.946 1.620 -30.493 1.00 88.94 93 VAL A N 1
ATOM 753 C CA . VAL A 1 93 ? 16.861 2.746 -30.275 1.00 88.94 93 VAL A CA 1
ATOM 754 C C . VAL A 1 93 ? 16.138 3.833 -29.480 1.00 88.94 93 VAL A C 1
ATOM 756 O O . VAL A 1 93 ? 15.030 4.210 -29.843 1.00 88.94 93 VAL A O 1
ATOM 759 N N . MET A 1 94 ? 16.752 4.343 -28.413 1.00 91.69 94 MET A N 1
ATOM 760 C CA . MET A 1 94 ? 16.166 5.379 -27.551 1.00 91.69 94 MET A CA 1
ATOM 761 C C . MET A 1 94 ? 17.260 6.149 -26.811 1.00 91.69 94 MET A C 1
ATOM 763 O O . MET A 1 94 ? 18.326 5.598 -26.554 1.00 91.69 94 MET A O 1
ATOM 767 N N . LYS A 1 95 ? 17.026 7.407 -26.438 1.00 91.69 95 LYS A N 1
ATOM 768 C CA . LYS A 1 95 ? 17.965 8.141 -25.579 1.00 91.69 95 LYS A CA 1
ATOM 769 C C . LYS A 1 95 ? 17.758 7.762 -24.116 1.00 91.69 95 LYS A C 1
ATOM 771 O O . LYS A 1 95 ? 16.633 7.737 -23.639 1.00 91.69 95 LYS A O 1
ATOM 776 N N . GLU A 1 96 ? 18.835 7.527 -23.380 1.00 89.06 96 GLU A N 1
ATOM 777 C CA . GLU A 1 96 ? 18.785 7.186 -21.955 1.00 89.06 96 GLU A CA 1
ATOM 778 C C . GLU A 1 96 ? 18.025 8.225 -21.113 1.00 89.06 96 GLU A C 1
ATOM 780 O O . GLU A 1 96 ? 17.144 7.800 -20.377 1.00 89.06 96 GLU A O 1
ATOM 785 N N . PRO A 1 97 ? 18.205 9.554 -21.289 1.00 88.19 97 PRO A N 1
ATOM 786 C CA . PRO A 1 97 ? 17.393 10.541 -20.568 1.00 88.19 97 PRO A CA 1
ATOM 787 C C . PRO A 1 97 ? 15.892 10.475 -20.885 1.00 88.19 97 PRO A C 1
ATOM 789 O O . PRO A 1 97 ? 15.060 10.757 -20.030 1.00 88.19 97 PRO A O 1
ATOM 792 N N . GLU A 1 98 ? 15.534 10.113 -22.120 1.00 91.12 98 GLU A N 1
ATOM 793 C CA . GLU A 1 98 ? 14.137 9.924 -22.523 1.00 91.12 98 GLU A CA 1
ATOM 794 C C . GLU A 1 98 ? 13.561 8.667 -21.866 1.00 91.12 98 GLU A C 1
ATOM 796 O O . GLU A 1 98 ? 12.457 8.697 -21.326 1.00 91.12 98 GLU A O 1
ATOM 801 N N . ALA A 1 99 ? 14.346 7.589 -21.840 1.00 90.12 99 ALA A N 1
ATOM 802 C CA . ALA A 1 99 ? 13.975 6.357 -21.168 1.00 90.12 99 ALA A CA 1
ATOM 803 C C . ALA A 1 99 ? 13.799 6.569 -19.656 1.00 90.12 99 ALA A C 1
ATOM 805 O O . ALA A 1 99 ? 12.780 6.171 -19.095 1.00 90.12 99 ALA A O 1
ATOM 806 N N . ASP A 1 100 ? 14.736 7.274 -19.020 1.00 89.88 100 ASP A N 1
ATOM 807 C CA . ASP A 1 100 ? 14.693 7.617 -17.599 1.00 89.88 100 ASP A CA 1
ATOM 808 C C . ASP A 1 100 ? 13.465 8.480 -17.273 1.00 89.88 100 ASP A C 1
ATOM 810 O O . ASP A 1 100 ? 12.775 8.221 -16.286 1.00 89.88 100 ASP A O 1
ATOM 814 N N . ALA A 1 101 ? 13.138 9.461 -18.122 1.00 88.62 101 ALA A N 1
ATOM 815 C CA . ALA A 1 101 ? 11.952 10.298 -17.957 1.00 88.62 101 ALA A CA 1
ATOM 816 C C . ALA A 1 101 ? 10.646 9.493 -18.058 1.00 88.62 101 ALA A C 1
ATOM 818 O O . ALA A 1 101 ? 9.718 9.727 -17.279 1.00 88.62 101 ALA A O 1
ATOM 819 N N . ILE A 1 102 ? 10.573 8.525 -18.978 1.00 90.81 102 ILE A N 1
ATOM 820 C CA . ILE A 1 102 ? 9.421 7.623 -19.100 1.00 90.81 102 ILE A CA 1
ATOM 821 C C . ILE A 1 102 ? 9.300 6.756 -17.843 1.00 90.81 102 ILE A C 1
ATOM 823 O O . ILE A 1 102 ? 8.233 6.7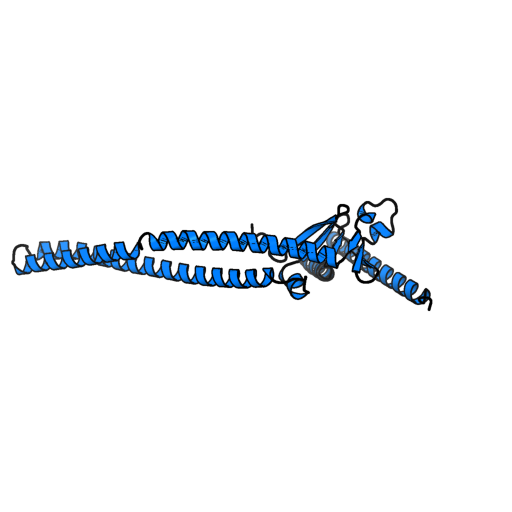31 -17.232 1.00 90.81 102 ILE A O 1
ATOM 827 N N . VAL A 1 103 ? 10.381 6.100 -17.406 1.00 90.62 103 VAL A N 1
ATOM 828 C CA . VAL A 1 103 ? 10.375 5.249 -16.200 1.00 90.62 103 VAL A CA 1
ATOM 829 C C . VAL A 1 103 ? 9.978 6.059 -14.960 1.00 90.62 103 VAL A C 1
ATOM 831 O O . VAL A 1 103 ? 9.143 5.612 -14.173 1.00 90.62 103 VAL A O 1
ATOM 834 N N . LEU A 1 104 ? 10.513 7.275 -14.807 1.00 87.94 104 LEU A N 1
ATOM 835 C CA . LEU A 1 104 ? 10.157 8.175 -13.709 1.00 87.94 104 LEU A CA 1
ATOM 836 C C . LEU A 1 104 ? 8.681 8.585 -13.774 1.00 87.94 104 LEU A C 1
ATOM 838 O O . LEU A 1 104 ? 8.000 8.614 -12.751 1.00 87.94 104 LEU A O 1
ATOM 842 N N . GLY A 1 105 ? 8.165 8.880 -14.968 1.00 88.62 105 GLY A N 1
ATOM 843 C CA . GLY A 1 105 ? 6.751 9.187 -15.179 1.00 88.62 105 GLY A CA 1
ATOM 844 C C . GLY A 1 105 ? 5.829 8.030 -14.783 1.00 88.62 105 GLY A C 1
ATOM 845 O O . GLY A 1 105 ? 4.818 8.253 -14.112 1.00 88.62 105 GLY A O 1
ATOM 846 N N . GLU A 1 106 ? 6.197 6.797 -15.139 1.00 88.62 106 GLU A N 1
ATOM 847 C CA . GLU A 1 106 ? 5.477 5.584 -14.737 1.00 88.62 106 GLU A CA 1
ATOM 848 C C . GLU A 1 106 ? 5.498 5.387 -13.213 1.00 88.62 106 GLU A C 1
ATOM 850 O O . GLU A 1 106 ? 4.451 5.128 -12.612 1.00 88.62 106 GLU A O 1
ATOM 855 N N . LEU A 1 107 ? 6.658 5.590 -12.575 1.00 85.44 107 LEU A N 1
ATOM 856 C CA . LEU A 1 107 ? 6.807 5.513 -11.120 1.00 85.44 107 LEU A CA 1
ATOM 857 C C . LEU A 1 107 ? 5.912 6.543 -10.426 1.00 85.44 107 LEU A C 1
ATOM 859 O O . LEU A 1 107 ? 5.116 6.187 -9.560 1.00 85.44 107 LEU A O 1
ATOM 863 N N . LYS A 1 108 ? 5.970 7.811 -10.852 1.00 85.25 108 LYS A N 1
ATOM 864 C CA . LYS A 1 108 ? 5.127 8.882 -10.303 1.00 85.25 108 LYS A CA 1
ATOM 865 C C . LYS A 1 108 ? 3.642 8.576 -10.457 1.00 85.25 108 LYS A C 1
ATOM 867 O O . LYS A 1 108 ? 2.867 8.862 -9.549 1.00 85.25 108 LYS A O 1
ATOM 872 N N . ARG A 1 109 ? 3.224 7.988 -11.583 1.00 86.31 109 ARG A N 1
ATOM 873 C CA . ARG A 1 109 ? 1.820 7.609 -11.788 1.00 86.31 109 ARG A CA 1
ATOM 874 C C . ARG A 1 109 ? 1.387 6.500 -10.832 1.00 86.31 109 ARG A C 1
ATOM 876 O O . ARG A 1 109 ? 0.286 6.589 -10.295 1.00 86.31 109 ARG A O 1
ATOM 883 N N . LYS A 1 110 ? 2.234 5.491 -10.603 1.00 82.81 110 LYS A N 1
ATOM 884 C CA . LYS A 1 110 ? 1.977 4.439 -9.606 1.00 82.81 110 LYS A CA 1
ATOM 885 C C . LYS A 1 110 ? 1.900 5.011 -8.191 1.00 82.81 110 LYS A C 1
ATOM 887 O O . LYS A 1 110 ? 0.928 4.741 -7.499 1.00 82.81 110 LYS A O 1
ATOM 892 N N . LEU A 1 111 ? 2.856 5.856 -7.803 1.00 80.69 111 LEU A N 1
ATOM 893 C CA . LEU A 1 111 ? 2.869 6.495 -6.483 1.00 80.69 111 LEU A CA 1
ATOM 894 C C . LEU A 1 111 ? 1.620 7.352 -6.239 1.00 80.69 111 LEU A C 1
ATOM 896 O O . LEU A 1 111 ? 1.028 7.252 -5.173 1.00 80.69 111 LEU A O 1
ATOM 900 N N . ARG A 1 112 ? 1.172 8.139 -7.229 1.00 82.44 112 ARG A N 1
ATOM 901 C CA . ARG A 1 112 ? -0.067 8.930 -7.106 1.00 82.44 112 ARG A CA 1
ATOM 902 C C . ARG A 1 112 ? -1.294 8.068 -6.841 1.00 82.44 112 ARG A C 1
ATOM 904 O O . ARG A 1 112 ? -2.053 8.397 -5.950 1.00 82.44 112 ARG A O 1
ATOM 911 N N . ARG A 1 113 ? -1.462 6.953 -7.560 1.00 79.44 113 ARG A N 1
ATOM 912 C CA . ARG A 1 113 ? -2.618 6.063 -7.350 1.00 79.44 113 ARG A CA 1
ATOM 913 C C . ARG A 1 113 ? -2.684 5.541 -5.920 1.00 79.44 113 ARG A C 1
ATOM 915 O O . ARG A 1 113 ? -3.742 5.576 -5.312 1.00 79.44 113 ARG A O 1
ATOM 922 N N . VAL A 1 114 ? -1.544 5.112 -5.386 1.00 76.31 114 VAL A N 1
ATOM 923 C CA . VAL A 1 114 ? -1.471 4.614 -4.008 1.00 76.31 114 VAL A CA 1
ATOM 924 C C . VAL A 1 114 ? -1.758 5.727 -3.005 1.00 76.31 114 VAL A C 1
ATOM 926 O O . VAL A 1 114 ? -2.480 5.505 -2.043 1.00 76.31 114 VAL A O 1
ATOM 929 N N . LEU A 1 115 ? -1.256 6.939 -3.249 1.00 78.06 115 LEU A N 1
ATOM 930 C CA . LEU A 1 115 ? -1.568 8.098 -2.414 1.00 78.06 115 LEU A CA 1
ATOM 931 C C . LEU A 1 115 ? -3.060 8.448 -2.433 1.00 78.06 115 LEU A C 1
ATOM 933 O O . LEU A 1 115 ? -3.636 8.630 -1.365 1.00 78.06 115 LEU A O 1
ATOM 937 N N . ASP A 1 116 ? -3.677 8.490 -3.616 1.00 77.50 116 ASP A N 1
ATOM 938 C CA . ASP A 1 116 ? -5.099 8.806 -3.787 1.00 77.50 116 ASP A CA 1
ATOM 939 C C . ASP A 1 116 ? -5.988 7.762 -3.078 1.00 77.50 116 ASP A C 1
ATOM 941 O O . ASP A 1 116 ? -6.981 8.101 -2.431 1.00 77.50 116 ASP A O 1
ATOM 945 N N . GLU A 1 117 ? -5.630 6.476 -3.166 1.00 75.62 117 GLU A N 1
ATOM 946 C CA . GLU A 1 117 ? -6.340 5.390 -2.481 1.00 75.62 117 GLU A CA 1
ATOM 947 C C . GLU A 1 117 ? -6.213 5.469 -0.956 1.00 75.62 117 GLU A C 1
ATOM 949 O O . GLU A 1 117 ? -7.203 5.272 -0.243 1.00 75.62 117 GLU A O 1
ATOM 954 N N . GLU A 1 118 ? -5.018 5.771 -0.447 1.00 74.38 118 GLU A N 1
ATOM 955 C CA . GLU A 1 118 ? -4.775 5.926 0.989 1.00 74.38 118 GLU A CA 1
ATOM 956 C C . GLU A 1 118 ? -5.462 7.175 1.556 1.00 74.38 118 GLU A C 1
ATOM 958 O O . GLU A 1 118 ? -6.060 7.116 2.632 1.00 74.38 118 GLU A O 1
ATOM 963 N N . GLU A 1 119 ? -5.461 8.291 0.827 1.00 75.81 119 GLU A N 1
ATOM 964 C CA . GLU A 1 119 ? -6.167 9.512 1.226 1.00 75.81 119 GLU A CA 1
ATOM 965 C C . GLU A 1 119 ? -7.681 9.271 1.302 1.00 75.81 119 GLU A C 1
ATOM 967 O O . GLU A 1 119 ? -8.300 9.548 2.332 1.00 75.81 119 GLU A O 1
ATOM 972 N N . LEU A 1 120 ? -8.260 8.604 0.298 1.00 75.06 120 LEU A N 1
ATOM 973 C CA . LEU A 1 120 ? -9.673 8.217 0.309 1.00 75.06 120 LEU A CA 1
ATOM 974 C C . LEU A 1 120 ? -10.017 7.260 1.468 1.00 75.06 120 LEU A C 1
ATOM 976 O O . LEU A 1 120 ? -11.132 7.296 2.002 1.00 75.06 120 LEU A O 1
ATOM 980 N N . ARG A 1 121 ? -9.092 6.373 1.863 1.00 74.75 121 ARG A N 1
ATOM 981 C CA . ARG A 1 121 ? -9.266 5.502 3.041 1.00 74.75 121 ARG A CA 1
ATOM 982 C C . ARG A 1 121 ? -9.299 6.311 4.334 1.00 74.75 121 ARG A C 1
ATOM 984 O O . ARG A 1 121 ? -10.161 6.047 5.174 1.00 74.75 121 ARG A O 1
ATOM 991 N N . LEU A 1 122 ? -8.399 7.280 4.489 1.00 73.69 122 LEU A N 1
ATOM 992 C CA . LEU A 1 122 ? -8.332 8.145 5.668 1.00 73.69 122 LEU A CA 1
ATOM 993 C C . LEU A 1 122 ? -9.566 9.055 5.782 1.00 73.69 122 LEU A C 1
ATOM 995 O O . LEU A 1 122 ? -10.127 9.176 6.871 1.00 73.69 122 LEU A O 1
ATOM 999 N N . GLU A 1 123 ? -10.033 9.637 4.674 1.00 71.94 123 GLU A N 1
ATOM 1000 C CA . GLU A 1 123 ? -11.239 10.480 4.637 1.00 71.94 123 GLU A CA 1
ATOM 1001 C C . GLU A 1 123 ? -12.489 9.712 5.083 1.00 71.94 123 GLU A C 1
ATOM 1003 O O . GLU A 1 123 ? -13.173 10.117 6.023 1.00 71.94 123 GLU A O 1
ATOM 1008 N N . LYS A 1 124 ? -12.741 8.534 4.493 1.00 71.25 124 LYS A N 1
ATOM 1009 C CA . LYS A 1 124 ? -13.880 7.677 4.873 1.00 71.25 124 LYS A CA 1
ATOM 1010 C C . LYS A 1 124 ? -13.872 7.307 6.356 1.00 71.25 124 LYS A C 1
ATOM 1012 O O . LYS A 1 124 ? -14.929 7.118 6.953 1.00 71.25 124 LYS A O 1
ATOM 1017 N N . ARG A 1 125 ? -12.690 7.162 6.956 1.00 67.00 125 ARG A N 1
ATOM 1018 C CA . ARG A 1 125 ? -12.540 6.839 8.382 1.00 67.00 125 ARG A CA 1
ATOM 1019 C C . ARG A 1 125 ? -12.805 8.046 9.275 1.00 67.00 125 ARG A C 1
ATOM 1021 O O . ARG A 1 125 ? -13.447 7.890 10.313 1.00 67.00 125 ARG A O 1
ATOM 1028 N N . ALA A 1 126 ? -12.363 9.236 8.872 1.00 67.25 126 ALA A N 1
ATOM 1029 C CA . ALA A 1 126 ? -12.673 10.471 9.585 1.00 67.25 126 ALA A CA 1
ATOM 1030 C C . ALA A 1 126 ? -14.193 10.696 9.683 1.00 67.25 126 ALA A C 1
ATOM 1032 O O . ALA A 1 126 ? -14.690 11.032 10.759 1.00 67.25 126 ALA A O 1
ATOM 1033 N N . ASP A 1 127 ? -14.934 10.398 8.613 1.00 62.56 127 ASP A N 1
ATOM 1034 C CA . ASP A 1 127 ? -16.401 10.458 8.607 1.00 62.56 12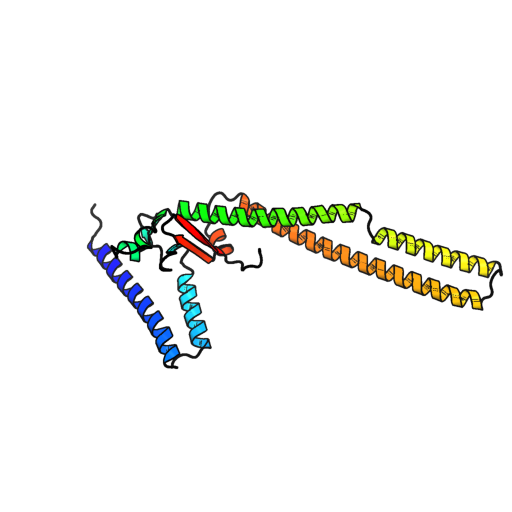7 ASP A CA 1
ATOM 1035 C C . ASP A 1 127 ? -17.039 9.470 9.601 1.00 62.56 127 ASP A C 1
ATOM 1037 O O . ASP A 1 127 ? -17.992 9.814 10.305 1.00 62.56 127 ASP A O 1
ATOM 1041 N N . VAL A 1 128 ? -16.495 8.253 9.724 1.00 63.72 128 VAL A N 1
ATOM 1042 C CA . VAL A 1 128 ? -16.965 7.247 10.698 1.00 63.72 128 VAL A CA 1
ATOM 1043 C C . VAL A 1 128 ? -16.712 7.697 12.139 1.00 63.72 128 VAL A C 1
ATOM 1045 O O . VAL A 1 128 ? -17.581 7.527 12.993 1.00 63.72 128 VAL A O 1
ATOM 1048 N N . LEU A 1 129 ? -15.555 8.301 12.421 1.00 63.66 129 LEU A N 1
ATOM 1049 C CA . LEU A 1 129 ? -15.248 8.850 13.747 1.00 63.66 129 LEU A CA 1
ATOM 1050 C C . LEU A 1 129 ? -16.148 10.048 14.092 1.00 63.66 129 LEU A C 1
ATOM 1052 O O . LEU A 1 129 ? -16.561 10.196 15.243 1.00 63.66 129 LEU A O 1
ATOM 1056 N N . ALA A 1 130 ? -16.492 10.874 13.100 1.00 57.56 130 ALA A N 1
ATOM 1057 C CA . ALA A 1 130 ? -17.402 12.004 13.263 1.00 57.56 130 ALA A CA 1
ATOM 1058 C C . ALA A 1 130 ? -18.866 11.575 13.491 1.00 57.56 130 ALA A C 1
ATOM 1060 O O . ALA A 1 130 ? -19.615 12.297 14.149 1.00 57.56 130 ALA A O 1
ATOM 1061 N N . ALA A 1 131 ? -19.273 10.391 13.017 1.00 53.38 131 ALA A N 1
ATOM 1062 C CA . ALA A 1 131 ? -20.631 9.855 13.171 1.00 53.38 131 ALA A CA 1
ATOM 1063 C C . ALA A 1 131 ? -20.990 9.381 14.602 1.00 53.38 131 ALA A C 1
ATOM 1065 O O . ALA A 1 131 ? -22.102 8.902 14.832 1.00 53.38 131 ALA A O 1
ATOM 1066 N N . GLY A 1 132 ? -20.095 9.564 15.578 1.00 58.28 132 GLY A N 1
ATOM 1067 C CA . GLY A 1 132 ? -20.301 9.222 16.987 1.00 58.28 132 GLY A CA 1
ATOM 1068 C C . GLY A 1 132 ? -19.648 7.890 17.342 1.00 58.28 132 GLY A C 1
ATOM 1069 O O . GLY A 1 132 ? -20.022 6.833 16.833 1.00 58.28 132 GLY A O 1
ATOM 1070 N N . SER A 1 133 ? -18.651 7.930 18.231 1.00 69.94 133 SER A N 1
ATOM 1071 C CA . SER A 1 133 ? -17.879 6.733 18.575 1.00 69.94 133 SER A CA 1
ATOM 1072 C C . SER A 1 133 ? -18.769 5.680 19.248 1.00 69.94 133 SER A C 1
ATOM 1074 O O . SER A 1 133 ? -19.496 5.951 20.209 1.00 69.94 133 SER A O 1
ATOM 1076 N N . ARG A 1 134 ? -18.673 4.431 18.784 1.00 76.81 134 ARG A N 1
ATOM 1077 C CA . ARG A 1 134 ? -19.246 3.252 19.459 1.00 76.81 134 ARG A CA 1
ATOM 1078 C C . ARG A 1 134 ? -18.904 3.239 20.956 1.00 76.81 134 ARG A C 1
ATOM 1080 O O . ARG A 1 134 ? -19.732 2.853 21.779 1.00 76.81 134 ARG A O 1
ATOM 1087 N N . VAL A 1 135 ? -17.710 3.719 21.307 1.00 83.31 135 VAL A N 1
ATOM 1088 C CA . VAL A 1 135 ? -17.220 3.867 22.682 1.00 83.31 135 VAL A CA 1
ATOM 1089 C C . VAL A 1 135 ? -18.097 4.804 23.517 1.00 83.31 135 VAL A C 1
ATOM 1091 O O . VAL A 1 135 ? -18.382 4.496 24.673 1.00 83.31 135 VAL A O 1
ATOM 1094 N N . GLU A 1 136 ? -18.564 5.922 22.967 1.00 85.62 136 GLU A N 1
ATOM 1095 C CA . GLU A 1 136 ? -19.432 6.861 23.687 1.00 85.62 136 GLU A CA 1
ATOM 1096 C C . GLU A 1 136 ? -20.808 6.255 23.986 1.00 85.62 136 GLU A C 1
ATOM 1098 O O . GLU A 1 136 ? -21.310 6.361 25.106 1.00 85.62 136 GLU A O 1
ATOM 1103 N N . SER A 1 137 ? -21.373 5.512 23.032 1.00 88.12 137 SER A N 1
ATOM 1104 C CA . SER A 1 137 ? -22.621 4.769 23.248 1.00 88.12 137 SER A CA 1
ATOM 1105 C C . SER A 1 137 ? -22.474 3.702 24.341 1.00 88.12 137 SER A C 1
ATOM 1107 O O . SER A 1 137 ? -23.332 3.590 25.219 1.00 88.12 137 SER A O 1
ATOM 1109 N N . LEU A 1 138 ? -21.360 2.961 24.344 1.00 90.50 138 LEU A N 1
ATOM 1110 C CA . LEU A 1 138 ? -21.058 1.965 25.377 1.00 90.50 138 LEU A CA 1
ATOM 1111 C C . LEU A 1 138 ? -20.849 2.605 26.759 1.00 90.50 138 LEU A C 1
ATOM 1113 O O . LEU A 1 138 ? -21.336 2.076 27.758 1.00 90.50 138 LEU A O 1
ATOM 1117 N N . ARG A 1 139 ? -20.191 3.771 26.832 1.00 90.75 139 ARG A N 1
ATOM 1118 C CA . ARG A 1 139 ? -20.034 4.537 28.083 1.00 90.75 139 ARG A CA 1
ATOM 1119 C C . ARG A 1 139 ? -21.380 4.982 28.649 1.00 90.75 139 ARG A C 1
ATOM 1121 O O . ARG A 1 139 ? -21.607 4.839 29.848 1.00 90.75 139 ARG A O 1
ATOM 1128 N N . ASN A 1 140 ? -22.284 5.457 27.795 1.00 93.38 140 ASN A N 1
ATOM 1129 C CA . ASN A 1 140 ? -23.634 5.836 28.211 1.00 93.38 140 ASN A CA 1
ATOM 1130 C C . ASN A 1 140 ? -24.422 4.630 28.752 1.00 93.38 140 ASN A C 1
ATOM 1132 O O . ASN A 1 140 ? -25.093 4.742 29.780 1.00 93.38 140 ASN A O 1
ATOM 1136 N N . ALA A 1 141 ? -24.303 3.462 28.110 1.00 94.12 141 ALA A N 1
ATOM 1137 C CA . ALA A 1 141 ? -24.912 2.221 28.593 1.00 94.12 141 ALA A CA 1
ATOM 1138 C C . ALA A 1 141 ? -24.322 1.766 29.942 1.00 94.12 141 ALA A C 1
ATOM 1140 O O . ALA A 1 141 ? -25.067 1.384 30.847 1.00 94.12 141 ALA A O 1
ATOM 1141 N N . LEU A 1 142 ? -23.000 1.868 30.114 1.00 96.00 142 LEU A N 1
ATOM 1142 C CA . LEU A 1 142 ? -22.315 1.549 31.369 1.00 96.00 142 LEU A CA 1
ATOM 1143 C C . LEU A 1 142 ? -22.806 2.431 32.522 1.00 96.00 142 LEU A C 1
ATOM 1145 O O . LEU A 1 142 ? -23.094 1.927 33.610 1.00 96.00 142 LEU A O 1
ATOM 1149 N N . GLU A 1 143 ? -22.934 3.735 32.282 1.00 95.81 143 GLU A N 1
ATOM 1150 C CA . GLU A 1 143 ? -23.430 4.681 33.283 1.00 95.81 143 GLU A CA 1
ATOM 1151 C C . GLU A 1 143 ? -24.889 4.382 33.661 1.00 95.81 143 GLU A C 1
ATOM 1153 O O . GLU A 1 143 ? -25.252 4.372 34.841 1.00 95.81 143 GLU A O 1
ATOM 1158 N N . ALA A 1 144 ? -25.724 4.037 32.675 1.00 96.12 144 ALA A N 1
ATOM 1159 C CA . ALA A 1 144 ? -27.100 3.620 32.917 1.00 96.12 144 ALA A CA 1
ATOM 1160 C C . ALA A 1 144 ? -27.179 2.345 33.780 1.00 96.12 144 ALA A C 1
ATOM 1162 O O . ALA A 1 144 ? -27.955 2.309 34.741 1.00 96.12 144 ALA A O 1
ATOM 1163 N N . ALA A 1 145 ? -26.348 1.335 33.501 1.00 94.50 145 ALA A N 1
ATOM 1164 C CA . ALA A 1 145 ? -26.280 0.094 34.276 1.00 94.50 145 ALA A CA 1
ATOM 1165 C C . ALA A 1 145 ? -25.797 0.339 35.721 1.00 94.50 145 ALA A C 1
ATOM 1167 O O . ALA A 1 145 ? -26.392 -0.172 36.677 1.00 94.50 145 ALA A O 1
ATOM 1168 N N . LYS A 1 146 ? -24.780 1.195 35.911 1.00 93.69 146 LYS A N 1
ATOM 1169 C CA . LYS A 1 146 ? -24.294 1.612 37.242 1.00 93.69 146 LYS A CA 1
ATOM 1170 C C . LYS A 1 146 ? -25.386 2.323 38.042 1.00 93.69 146 LYS A C 1
ATOM 1172 O O . LYS A 1 146 ? -25.626 1.977 39.202 1.00 93.69 146 LYS A O 1
ATOM 1177 N N . LYS A 1 147 ? -26.123 3.239 37.408 1.00 95.19 147 LYS A N 1
ATOM 1178 C CA . LYS A 1 147 ? -27.250 3.948 38.030 1.00 95.19 147 LYS A CA 1
ATOM 1179 C C . LYS A 1 147 ? -28.419 3.019 38.365 1.00 95.19 147 LYS A C 1
ATOM 1181 O O . LYS A 1 147 ? -29.045 3.172 39.413 1.00 95.19 147 LYS A O 1
ATOM 1186 N N . ALA A 1 148 ? -28.717 2.037 37.513 1.00 93.00 148 ALA A N 1
ATOM 1187 C CA . ALA A 1 148 ? -29.749 1.035 37.777 1.00 93.00 148 ALA A CA 1
ATOM 1188 C C . ALA A 1 148 ? -29.393 0.152 38.987 1.00 93.00 148 ALA A C 1
ATOM 1190 O O . ALA A 1 148 ? -30.239 -0.081 39.856 1.00 93.00 148 ALA A O 1
ATOM 1191 N N . LYS A 1 149 ? -28.124 -0.257 39.103 1.00 91.69 149 LYS A N 1
ATOM 1192 C CA . LYS A 1 149 ? -27.603 -0.979 40.270 1.00 91.69 149 LYS A CA 1
ATOM 1193 C C . LYS A 1 149 ? -27.662 -0.141 41.553 1.00 91.69 149 LYS A C 1
ATOM 1195 O O . LYS A 1 149 ? -28.008 -0.677 42.605 1.00 91.69 149 LYS A O 1
ATOM 1200 N N . GLN A 1 150 ? -27.374 1.159 41.481 1.00 91.56 150 GLN A N 1
ATOM 1201 C CA . GLN A 1 150 ? -27.496 2.068 42.626 1.00 91.56 150 GLN A CA 1
ATOM 1202 C C . GLN A 1 150 ? -28.950 2.193 43.103 1.00 91.56 150 GLN A C 1
ATOM 1204 O O . GLN A 1 150 ? -29.224 1.990 44.284 1.00 91.56 150 GLN A O 1
ATOM 1209 N N . LYS A 1 151 ? -29.899 2.401 42.184 1.00 92.50 151 LYS A N 1
ATOM 1210 C CA . LYS A 1 151 ? -31.336 2.421 42.511 1.00 92.50 151 LYS A CA 1
ATOM 1211 C C . LYS A 1 151 ? -31.824 1.104 43.118 1.00 92.50 151 LYS A C 1
ATOM 1213 O O . LYS A 1 151 ? -32.693 1.099 43.981 1.00 92.50 151 LYS A O 1
ATOM 1218 N N . LEU A 1 152 ? -31.279 -0.034 42.677 1.00 91.31 152 LEU A N 1
ATOM 1219 C CA . LEU A 1 152 ? -31.588 -1.336 43.275 1.00 91.31 152 LEU A CA 1
ATOM 1220 C C . LEU A 1 152 ? -31.135 -1.407 44.745 1.00 91.31 152 LEU A C 1
ATOM 1222 O O . LEU A 1 152 ? -31.813 -2.024 45.562 1.00 91.31 152 LEU A O 1
ATOM 1226 N N . PHE A 1 153 ? -30.005 -0.781 45.082 1.00 87.00 153 PHE A N 1
ATOM 1227 C CA . PHE A 1 153 ? -29.518 -0.699 46.458 1.00 87.00 153 PHE A CA 1
ATOM 1228 C C . PHE A 1 153 ? -30.382 0.220 47.330 1.00 87.00 153 PHE A C 1
ATOM 1230 O O . PHE A 1 153 ? -30.713 -0.167 48.447 1.00 87.00 153 PHE A O 1
ATOM 1237 N N . GLU A 1 154 ? -30.809 1.375 46.817 1.00 90.81 154 GLU A N 1
ATOM 1238 C CA . GLU A 1 154 ? -31.739 2.283 47.514 1.00 90.81 154 GLU A CA 1
ATOM 1239 C C . GLU A 1 154 ? -33.025 1.546 47.930 1.00 90.81 154 GLU A C 1
ATOM 1241 O O . GLU A 1 154 ? -33.376 1.523 49.106 1.00 90.81 154 GLU A O 1
ATOM 1246 N N . LYS A 1 155 ? -33.630 0.780 47.011 1.00 90.44 155 LYS A N 1
ATOM 1247 C CA . LYS A 1 155 ? -34.816 -0.050 47.299 1.00 90.44 155 LYS A CA 1
ATOM 1248 C C . LYS A 1 155 ? -34.608 -1.097 48.394 1.00 90.44 155 LYS A C 1
ATOM 1250 O O . LYS A 1 155 ? -35.550 -1.454 49.099 1.00 90.44 155 LYS A O 1
ATOM 1255 N N . LEU A 1 156 ? -33.394 -1.637 48.523 1.00 87.31 156 LEU A N 1
ATOM 1256 C CA . LEU A 1 156 ? -33.062 -2.560 49.611 1.00 87.31 156 LEU A CA 1
ATOM 1257 C C . LEU A 1 156 ? -33.004 -1.820 50.955 1.00 87.31 156 LEU A C 1
ATOM 1259 O O . LEU A 1 156 ? -33.486 -2.351 51.955 1.00 87.31 156 LEU A O 1
ATOM 1263 N N . VAL A 1 157 ? -32.414 -0.620 50.981 1.00 88.56 157 VAL A N 1
ATOM 1264 C CA . VAL A 1 157 ? -32.325 0.226 52.185 1.00 88.56 157 VAL A CA 1
ATOM 1265 C C . VAL A 1 157 ? -33.721 0.623 52.667 1.00 88.56 157 VAL A C 1
ATOM 1267 O O . VAL A 1 157 ? -34.009 0.488 53.857 1.00 88.56 157 VAL A O 1
ATOM 1270 N N . ASP A 1 158 ? -34.607 0.979 51.737 1.00 93.31 158 ASP A N 1
ATOM 1271 C CA . ASP A 1 158 ? -36.007 1.328 52.007 1.00 93.31 158 ASP A CA 1
ATOM 1272 C C . ASP A 1 158 ? -36.892 0.106 52.330 1.00 93.31 158 ASP A C 1
ATOM 1274 O O . ASP A 1 158 ? -38.074 0.245 52.640 1.00 93.31 158 ASP A O 1
ATOM 1278 N N . ARG A 1 159 ? -36.315 -1.109 52.315 1.00 89.56 159 ARG A N 1
ATOM 1279 C CA . ARG A 1 159 ? -36.982 -2.404 52.555 1.00 89.56 159 ARG A CA 1
ATOM 1280 C C . ARG A 1 159 ? -38.104 -2.734 51.563 1.00 89.56 159 ARG A C 1
ATOM 1282 O O . ARG A 1 159 ? -38.940 -3.586 51.851 1.00 89.56 159 ARG A O 1
ATOM 1289 N N . GLU A 1 160 ? -38.096 -2.121 50.381 1.00 90.06 160 GLU A N 1
ATOM 1290 C CA . GLU A 1 160 ? -39.040 -2.427 49.297 1.00 90.06 160 GLU A CA 1
ATOM 1291 C C . GLU A 1 160 ? -38.772 -3.794 48.651 1.00 90.06 160 GLU A C 1
ATOM 1293 O O . GLU A 1 160 ? -39.651 -4.372 48.010 1.00 90.06 160 GLU A O 1
ATOM 1298 N N . ILE A 1 161 ? -37.546 -4.311 48.785 1.00 90.75 161 ILE A N 1
ATOM 1299 C CA . ILE A 1 161 ? -37.134 -5.611 48.249 1.00 90.75 161 ILE A CA 1
ATOM 1300 C C . ILE A 1 161 ? -36.407 -6.446 49.298 1.00 90.75 161 ILE A C 1
ATOM 1302 O O . ILE A 1 161 ? -35.674 -5.937 50.147 1.00 90.75 161 ILE A O 1
ATOM 1306 N N . GLU A 1 162 ? -36.550 -7.764 49.192 1.00 90.19 162 GLU A N 1
ATOM 1307 C CA . GLU A 1 162 ? -35.817 -8.693 50.040 1.00 90.19 162 GLU A CA 1
ATOM 1308 C C . GLU A 1 162 ? -34.352 -8.837 49.619 1.00 90.19 162 GLU A C 1
ATOM 1310 O O . GLU A 1 162 ? -33.983 -8.744 48.443 1.00 90.19 162 GLU A O 1
ATOM 1315 N N . ARG A 1 163 ? -33.505 -9.179 50.594 1.00 87.12 163 ARG A N 1
ATOM 1316 C CA . ARG A 1 163 ? -32.070 -9.405 50.382 1.00 87.12 163 ARG A CA 1
ATOM 1317 C C . ARG A 1 163 ? -31.785 -10.477 49.324 1.00 87.12 163 ARG A C 1
ATOM 1319 O O . ARG A 1 163 ? -30.826 -10.333 48.570 1.00 87.12 163 ARG A O 1
ATOM 1326 N N . ALA A 1 164 ? -32.599 -11.531 49.255 1.00 88.31 164 ALA A N 1
ATOM 1327 C CA . ALA A 1 164 ? -32.447 -12.588 48.255 1.00 88.31 164 ALA A CA 1
ATOM 1328 C C . ALA A 1 164 ? -32.667 -12.059 46.825 1.00 88.31 164 ALA A C 1
ATOM 1330 O O . ALA A 1 164 ? -31.848 -12.315 45.943 1.00 88.31 164 ALA A O 1
ATOM 1331 N N . VAL A 1 165 ? -33.710 -11.244 46.625 1.00 89.81 165 VAL A N 1
ATOM 1332 C CA . VAL A 1 165 ? -34.036 -10.602 45.338 1.00 89.81 165 VAL A CA 1
ATOM 1333 C C . VAL A 1 165 ? -32.959 -9.593 44.934 1.00 89.81 165 VAL A C 1
ATOM 1335 O O . VAL A 1 165 ? -32.567 -9.531 43.770 1.00 89.81 165 VAL A O 1
ATOM 1338 N N . PHE A 1 166 ? -32.428 -8.830 45.893 1.00 89.38 166 PHE A N 1
ATOM 1339 C CA . PHE A 1 166 ? -31.307 -7.924 45.646 1.00 89.38 166 PHE A CA 1
ATOM 1340 C C . PHE A 1 166 ? -30.062 -8.668 45.145 1.00 89.38 166 PHE A C 1
ATOM 1342 O O . PHE A 1 166 ? -29.447 -8.242 44.171 1.00 89.38 166 PHE A O 1
ATOM 1349 N N . LEU A 1 167 ? -29.680 -9.774 45.796 1.00 88.12 167 LEU A N 1
ATOM 1350 C CA . LEU A 1 167 ? -28.474 -10.528 45.440 1.00 88.12 167 LEU A CA 1
ATOM 1351 C C . LEU A 1 167 ? -28.557 -11.147 44.042 1.00 88.12 167 LEU A C 1
ATOM 1353 O O . LEU A 1 167 ? -27.547 -11.178 43.344 1.00 88.12 167 LEU A O 1
ATOM 1357 N N . GLU A 1 168 ? -29.730 -11.629 43.636 1.00 92.50 168 GLU A N 1
ATOM 1358 C CA . GLU A 1 168 ? -29.957 -12.171 42.293 1.00 92.50 168 GLU A CA 1
ATOM 1359 C C . GLU A 1 168 ? -29.815 -11.073 41.228 1.00 92.50 168 GLU A C 1
ATOM 1361 O O . GLU A 1 168 ? -28.939 -11.165 40.365 1.00 92.50 168 GLU A O 1
ATOM 1366 N N . ARG A 1 169 ? -30.547 -9.963 41.371 1.00 89.75 169 ARG A N 1
ATOM 1367 C CA . ARG A 1 169 ? -30.499 -8.848 40.412 1.00 89.75 169 ARG A CA 1
ATOM 1368 C C . ARG A 1 169 ? -29.141 -8.151 40.374 1.00 89.75 169 ARG A C 1
ATOM 1370 O O . ARG A 1 169 ? -28.693 -7.734 39.308 1.00 89.75 169 ARG A O 1
ATOM 1377 N N . LYS A 1 170 ? -28.455 -8.051 41.519 1.00 90.94 170 LYS A N 1
ATOM 1378 C CA . LYS A 1 170 ? -27.092 -7.511 41.609 1.00 90.94 170 LYS A CA 1
ATOM 1379 C C . LYS A 1 170 ? -26.127 -8.311 40.736 1.00 90.94 170 LYS A C 1
ATOM 1381 O O . LYS A 1 170 ? -25.325 -7.695 40.048 1.00 90.94 170 LYS A O 1
ATOM 1386 N N . LYS A 1 171 ? -26.213 -9.648 40.726 1.00 92.38 171 LYS A N 1
ATOM 1387 C CA . LYS A 1 171 ? -25.360 -10.480 39.859 1.00 92.38 171 LYS A CA 1
ATOM 1388 C C . LYS A 1 171 ? -25.577 -10.161 38.380 1.00 92.38 171 LYS A C 1
ATOM 1390 O O . LYS A 1 171 ? -24.604 -10.116 37.637 1.00 92.38 171 LYS A O 1
ATOM 1395 N N . GLY A 1 172 ? -26.824 -9.906 37.975 1.00 93.56 172 GLY A N 1
ATOM 1396 C CA . GLY A 1 172 ? -27.154 -9.479 36.614 1.00 93.56 172 GLY A CA 1
ATOM 1397 C C . GLY A 1 172 ? -26.476 -8.160 36.241 1.00 93.56 172 GLY A C 1
ATOM 1398 O O . GLY A 1 172 ? -25.750 -8.107 35.251 1.00 93.56 172 GLY A O 1
ATOM 1399 N N . TYR A 1 173 ? -26.632 -7.130 37.079 1.00 91.19 173 TYR A N 1
ATOM 1400 C CA . TYR A 1 173 ? -25.985 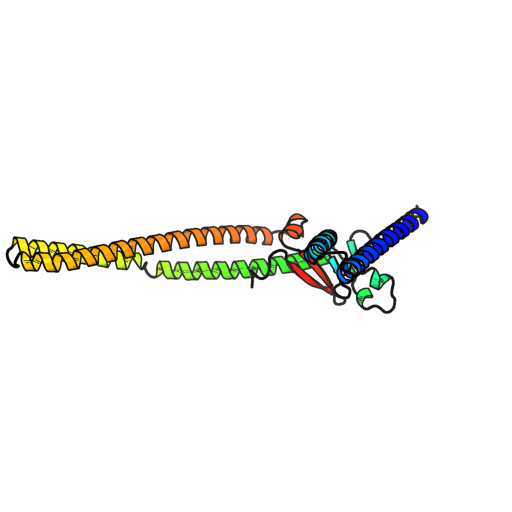-5.834 36.849 1.00 91.19 173 TYR A CA 1
ATOM 1401 C C . TYR A 1 173 ? -24.456 -5.899 36.937 1.00 91.19 173 TYR A C 1
ATOM 1403 O O . TYR A 1 173 ? -23.784 -5.239 36.157 1.00 91.19 173 TYR A O 1
ATOM 1411 N N . ASP A 1 174 ? -23.891 -6.690 37.853 1.00 91.44 174 ASP A N 1
ATOM 1412 C CA . ASP A 1 174 ? -22.439 -6.881 37.965 1.00 91.44 174 ASP A CA 1
ATOM 1413 C C . ASP A 1 174 ? -21.869 -7.538 36.700 1.00 91.44 174 ASP A C 1
ATOM 1415 O O . ASP A 1 174 ? -20.838 -7.101 36.191 1.00 91.44 174 ASP A O 1
ATOM 1419 N N . ALA A 1 175 ? -22.561 -8.544 36.155 1.00 95.19 175 ALA A N 1
ATOM 1420 C CA . ALA A 1 175 ? -22.181 -9.176 34.897 1.00 95.19 175 ALA A CA 1
ATOM 1421 C C . ALA A 1 175 ? -22.325 -8.219 33.703 1.00 95.19 175 ALA A C 1
ATOM 1423 O O . ALA A 1 175 ? -21.455 -8.184 32.839 1.00 95.19 175 ALA A O 1
ATOM 1424 N N . GLU A 1 176 ? -23.399 -7.428 33.649 1.00 94.31 176 GLU A N 1
ATOM 1425 C CA . GLU A 1 176 ? -23.616 -6.441 32.587 1.00 94.31 176 GLU A CA 1
ATOM 1426 C C . GLU A 1 176 ? -22.574 -5.318 32.613 1.00 94.31 176 GLU A C 1
ATOM 1428 O O . GLU A 1 176 ? -21.999 -5.004 31.574 1.00 94.31 176 GLU A O 1
ATOM 1433 N N . ILE A 1 177 ? -22.267 -4.777 33.795 1.00 95.38 177 ILE A N 1
ATOM 1434 C CA . ILE A 1 177 ? -21.203 -3.786 33.996 1.00 95.38 177 ILE A CA 1
ATOM 1435 C C . ILE A 1 177 ? -19.856 -4.361 33.553 1.00 95.38 177 ILE A C 1
ATOM 1437 O O . ILE A 1 177 ? -19.156 -3.706 32.788 1.00 95.38 177 ILE A O 1
ATOM 1441 N N . GLY A 1 178 ? -19.519 -5.589 33.966 1.00 95.50 178 GLY A N 1
ATOM 1442 C CA . GLY A 1 178 ? -18.269 -6.238 33.565 1.00 95.50 178 GLY A CA 1
ATOM 1443 C C . GLY A 1 178 ? -18.159 -6.449 32.051 1.00 95.50 178 GLY A C 1
ATOM 1444 O O . GLY A 1 178 ? -17.102 -6.204 31.476 1.00 95.50 178 GLY A O 1
ATOM 1445 N N . ARG A 1 179 ? -19.257 -6.837 31.383 1.00 96.50 179 ARG A N 1
ATOM 1446 C CA . ARG A 1 179 ? -19.299 -6.933 29.912 1.00 96.50 179 ARG A CA 1
ATOM 1447 C C . ARG A 1 179 ? -19.081 -5.577 29.246 1.00 96.50 179 ARG A C 1
ATOM 1449 O O . ARG A 1 179 ? -18.244 -5.475 28.359 1.00 96.50 179 ARG A O 1
ATOM 1456 N N . LEU A 1 180 ? -19.794 -4.542 29.690 1.00 94.25 180 LEU A N 1
ATOM 1457 C CA . LEU A 1 180 ? -19.681 -3.195 29.124 1.00 94.25 180 LEU A CA 1
ATOM 1458 C C . LEU A 1 180 ? -18.283 -2.596 29.343 1.00 94.25 180 LEU A C 1
ATOM 1460 O O . LEU A 1 180 ? -17.746 -1.959 28.443 1.00 94.25 180 LEU A O 1
ATOM 1464 N N . GLU A 1 181 ? -17.666 -2.820 30.506 1.00 93.00 181 GLU A N 1
ATOM 1465 C CA . GLU A 1 181 ? -16.288 -2.391 30.784 1.00 93.00 181 GLU A CA 1
ATOM 1466 C C . GLU A 1 181 ? -15.273 -3.102 29.878 1.00 93.00 181 GLU A C 1
ATOM 1468 O O . GLU A 1 181 ? -14.367 -2.447 29.355 1.00 93.00 181 GLU A O 1
ATOM 1473 N N . GLN A 1 182 ? -15.457 -4.403 29.628 1.00 93.38 182 GLN A N 1
ATOM 1474 C CA . GLN A 1 182 ? -14.631 -5.153 28.681 1.00 93.38 182 GLN A CA 1
ATOM 1475 C C . GLN A 1 182 ? -14.809 -4.641 27.246 1.00 93.38 182 GLN A C 1
ATOM 1477 O O . GLN A 1 182 ? -13.822 -4.329 26.588 1.00 93.38 182 GLN A O 1
ATOM 1482 N N . GLU A 1 183 ? -16.049 -4.465 26.780 1.00 90.12 183 GLU A N 1
ATOM 1483 C CA . GLU A 1 183 ? -16.334 -3.966 25.428 1.00 90.12 183 GLU A CA 1
ATOM 1484 C C . GLU A 1 183 ? -15.768 -2.558 25.189 1.00 90.12 183 GLU A C 1
ATOM 1486 O O . GLU A 1 183 ? -15.268 -2.269 24.102 1.00 90.12 183 GLU A O 1
ATOM 1491 N N . ILE A 1 184 ? -15.802 -1.681 26.200 1.00 90.06 184 ILE A N 1
ATOM 1492 C CA . ILE A 1 184 ? -15.165 -0.356 26.134 1.00 90.06 184 ILE A CA 1
ATOM 1493 C C . ILE A 1 184 ? -13.642 -0.486 26.034 1.00 90.06 184 ILE A C 1
ATOM 1495 O O . ILE A 1 184 ? -13.014 0.271 25.292 1.00 90.06 184 ILE A O 1
ATOM 1499 N N . SER A 1 185 ? -13.042 -1.418 26.780 1.00 87.25 185 SER A N 1
ATOM 1500 C CA . SER A 1 185 ? -11.597 -1.659 26.734 1.00 87.25 185 SER A CA 1
ATOM 1501 C C . SER A 1 185 ? -11.151 -2.160 25.362 1.00 87.25 185 SER A C 1
ATOM 1503 O O . SER A 1 185 ? -10.225 -1.596 24.776 1.00 87.25 185 SER A O 1
ATOM 1505 N N . ASP A 1 186 ? -11.861 -3.152 24.821 1.00 85.56 186 ASP A N 1
ATOM 1506 C CA . ASP A 1 186 ? -11.573 -3.764 23.524 1.00 85.56 186 ASP A CA 1
ATOM 1507 C C . ASP A 1 186 ? -11.754 -2.756 22.385 1.00 85.56 186 ASP A C 1
ATOM 1509 O O . ASP A 1 186 ? -10.873 -2.608 21.538 1.00 85.56 186 ASP A O 1
ATOM 1513 N N . ALA A 1 187 ? -12.853 -1.993 22.404 1.00 84.62 187 ALA A N 1
ATOM 1514 C CA . ALA A 1 187 ? -13.084 -0.924 21.437 1.00 84.62 187 ALA A CA 1
ATOM 1515 C C . ALA A 1 187 ? -11.995 0.159 21.520 1.00 84.62 187 ALA A C 1
ATOM 1517 O O . ALA A 1 187 ? -11.489 0.605 20.495 1.00 84.62 187 ALA A O 1
ATOM 1518 N N . GLY A 1 188 ? -11.570 0.534 22.731 1.00 82.25 188 GLY A N 1
ATOM 1519 C CA . GLY A 1 188 ? -10.482 1.492 22.921 1.00 82.25 188 GLY A CA 1
ATOM 1520 C C . GLY A 1 188 ? -9.107 0.962 22.498 1.00 82.25 188 GLY A C 1
ATOM 1521 O O . GLY A 1 188 ? -8.239 1.754 22.135 1.00 82.25 188 GLY A O 1
ATOM 1522 N N . LEU A 1 189 ? -8.872 -0.352 22.553 1.00 79.88 189 LEU A N 1
ATOM 1523 C CA . LEU A 1 189 ? -7.659 -0.970 22.017 1.00 79.88 189 LEU A CA 1
ATOM 1524 C C . LEU A 1 189 ? -7.677 -0.983 20.487 1.00 79.88 189 LEU A C 1
ATOM 1526 O O . LEU A 1 189 ? -6.677 -0.601 19.886 1.00 79.88 189 LEU A O 1
ATOM 1530 N N . ALA A 1 190 ? -8.806 -1.351 19.879 1.00 78.75 190 ALA A N 1
ATOM 1531 C CA . ALA A 1 190 ? -8.985 -1.309 18.431 1.00 78.75 190 ALA A CA 1
ATOM 1532 C C . ALA A 1 190 ? -8.760 0.109 17.874 1.00 78.75 190 ALA A C 1
ATOM 1534 O O . ALA A 1 190 ? -7.955 0.281 16.968 1.00 78.75 190 ALA A O 1
ATOM 1535 N N . GLU A 1 191 ? -9.346 1.140 18.498 1.00 81.81 191 GLU A N 1
ATOM 1536 C CA . GLU A 1 191 ? -9.134 2.544 18.102 1.00 81.81 191 GLU A CA 1
ATOM 1537 C C . GLU A 1 191 ? -7.666 2.998 18.198 1.00 81.81 191 GLU A C 1
ATOM 1539 O O . GLU A 1 191 ? -7.244 3.878 17.447 1.00 81.81 191 GLU A O 1
ATOM 1544 N N . ARG A 1 192 ? -6.881 2.447 19.136 1.00 77.19 192 ARG A N 1
ATOM 1545 C CA . ARG A 1 192 ? -5.441 2.745 19.240 1.00 77.19 192 ARG A CA 1
ATOM 1546 C C . ARG A 1 192 ? -4.652 2.070 18.125 1.00 77.19 192 ARG A C 1
ATOM 1548 O O . ARG A 1 192 ? -3.876 2.747 17.468 1.00 77.19 192 ARG A O 1
ATOM 1555 N N . ILE A 1 193 ? -4.893 0.778 17.900 1.00 75.31 193 ILE A N 1
ATOM 1556 C CA . ILE A 1 193 ? -4.248 0.009 16.826 1.00 75.31 193 ILE A CA 1
ATOM 1557 C C . ILE A 1 193 ? -4.526 0.663 15.470 1.00 75.31 193 ILE A C 1
ATOM 1559 O O . ILE A 1 193 ? -3.605 0.866 14.685 1.00 75.31 193 ILE A O 1
ATOM 1563 N N . ASP A 1 194 ? -5.777 1.048 15.223 1.00 76.94 194 ASP A N 1
ATOM 1564 C CA . ASP A 1 194 ? -6.160 1.714 13.981 1.00 76.94 194 ASP A CA 1
ATOM 1565 C C . ASP A 1 194 ? -5.468 3.073 13.825 1.00 76.94 194 ASP A C 1
ATOM 1567 O O . ASP A 1 194 ? -4.993 3.398 12.741 1.00 76.94 194 ASP A O 1
ATOM 1571 N N . ARG A 1 195 ? -5.351 3.859 14.902 1.00 76.31 195 ARG A N 1
ATOM 1572 C CA . ARG A 1 195 ? -4.659 5.156 14.868 1.00 76.31 195 ARG A CA 1
ATOM 1573 C C . ARG A 1 195 ? -3.166 5.017 14.590 1.00 76.31 195 ARG A C 1
ATOM 1575 O O . ARG A 1 195 ? -2.614 5.842 13.865 1.00 76.31 195 ARG A O 1
ATOM 1582 N N . ASP A 1 196 ? -2.527 4.014 15.178 1.00 75.44 196 ASP A N 1
ATOM 1583 C CA . ASP A 1 196 ? -1.114 3.731 14.937 1.00 75.44 196 ASP A CA 1
ATOM 1584 C C . ASP A 1 196 ? -0.912 3.311 13.470 1.00 75.44 196 ASP A C 1
ATOM 1586 O O . ASP A 1 196 ? -0.052 3.866 12.785 1.00 75.44 196 ASP A O 1
ATOM 1590 N N . ALA A 1 197 ? -1.789 2.449 12.941 1.00 74.00 197 ALA A N 1
ATOM 1591 C CA . ALA A 1 197 ? -1.785 2.058 11.530 1.00 74.00 197 ALA A CA 1
ATOM 1592 C C . ALA A 1 197 ? -2.016 3.249 10.577 1.00 74.00 197 ALA A C 1
ATOM 1594 O O . ALA A 1 197 ? -1.337 3.362 9.553 1.00 74.00 197 ALA A O 1
ATOM 1595 N N . ASP A 1 198 ? -2.929 4.165 10.916 1.00 78.75 198 ASP A N 1
ATOM 1596 C CA . ASP A 1 198 ? -3.153 5.402 10.158 1.00 78.75 198 ASP A CA 1
ATOM 1597 C C . ASP A 1 198 ? -1.915 6.322 10.203 1.00 78.75 198 ASP A C 1
ATOM 1599 O O . ASP A 1 198 ? -1.595 6.990 9.218 1.00 78.75 198 ASP A O 1
ATOM 1603 N N . GLY A 1 199 ? -1.203 6.363 11.334 1.00 77.06 199 GLY A N 1
ATOM 1604 C CA . GLY A 1 199 ? 0.057 7.094 11.486 1.00 77.06 199 GLY A CA 1
ATOM 1605 C C . GLY A 1 199 ? 1.150 6.561 10.560 1.00 77.06 199 GLY A C 1
ATOM 1606 O O . GLY A 1 199 ? 1.749 7.331 9.809 1.00 77.06 199 GLY A O 1
ATOM 1607 N N . GLU A 1 200 ? 1.347 5.243 10.545 1.00 74.19 200 GLU A N 1
ATOM 1608 C CA . GLU A 1 200 ? 2.290 4.583 9.636 1.00 74.19 200 GLU A CA 1
ATOM 1609 C C . GLU A 1 200 ? 1.909 4.785 8.161 1.00 74.19 200 GLU A C 1
ATOM 1611 O O . GLU A 1 200 ? 2.773 5.003 7.310 1.00 74.19 200 GLU A O 1
ATOM 1616 N N . ALA A 1 201 ? 0.613 4.734 7.834 1.00 72.25 201 ALA A N 1
ATOM 1617 C CA . ALA A 1 201 ? 0.128 4.994 6.481 1.00 72.25 201 ALA A CA 1
ATOM 1618 C C . ALA A 1 201 ? 0.436 6.429 6.029 1.00 72.25 201 ALA A C 1
ATOM 1620 O O . ALA A 1 201 ? 0.909 6.635 4.909 1.00 72.25 201 ALA A O 1
ATOM 1621 N N . ARG A 1 202 ? 0.246 7.418 6.911 1.00 75.38 202 ARG A N 1
ATOM 1622 C CA . ARG A 1 202 ? 0.602 8.820 6.637 1.00 75.38 202 ARG A CA 1
ATOM 1623 C C . ARG A 1 202 ? 2.097 9.003 6.415 1.00 75.38 202 ARG A C 1
ATOM 1625 O O . ARG A 1 202 ? 2.466 9.681 5.462 1.00 75.38 202 ARG A O 1
ATOM 1632 N N . GLU A 1 203 ? 2.939 8.365 7.223 1.00 73.94 203 GLU A N 1
ATOM 1633 C CA . GLU A 1 203 ? 4.394 8.414 7.042 1.00 73.94 203 GLU A CA 1
ATOM 1634 C C . GLU A 1 203 ? 4.810 7.826 5.685 1.00 73.94 203 GLU A C 1
ATOM 1636 O O . GLU A 1 203 ? 5.563 8.452 4.935 1.00 73.94 203 GLU A O 1
ATOM 1641 N N . ARG A 1 204 ? 4.261 6.662 5.307 1.00 69.12 204 ARG A N 1
ATOM 1642 C CA . ARG A 1 204 ? 4.496 6.078 3.974 1.00 69.12 204 ARG A CA 1
ATOM 1643 C C . ARG A 1 204 ? 4.034 7.009 2.854 1.00 69.12 204 ARG A C 1
ATOM 1645 O O . ARG A 1 204 ? 4.733 7.142 1.848 1.00 69.12 204 ARG A O 1
ATOM 1652 N N . ALA A 1 205 ? 2.888 7.665 3.027 1.00 71.56 205 ALA A N 1
ATOM 1653 C CA . ALA A 1 205 ? 2.373 8.633 2.070 1.00 71.56 205 ALA A CA 1
ATOM 1654 C C . ALA A 1 205 ? 3.285 9.867 1.949 1.00 71.56 205 ALA A C 1
ATOM 1656 O O . ALA A 1 205 ? 3.559 10.319 0.840 1.00 71.56 205 ALA A O 1
ATOM 1657 N N . ASP A 1 206 ? 3.821 10.387 3.053 1.00 74.88 206 ASP A N 1
ATOM 1658 C CA . ASP A 1 206 ? 4.785 11.495 3.031 1.00 74.88 206 ASP A CA 1
ATOM 1659 C C . ASP A 1 206 ? 6.075 11.125 2.296 1.00 74.88 206 ASP A C 1
ATOM 1661 O O . ASP A 1 206 ? 6.554 11.882 1.446 1.00 74.88 206 ASP A O 1
ATOM 1665 N N . VAL A 1 207 ? 6.597 9.923 2.546 1.00 71.62 207 VAL A N 1
ATOM 1666 C CA . VAL A 1 207 ? 7.759 9.401 1.821 1.00 71.62 207 VAL A CA 1
ATOM 1667 C C . VAL A 1 207 ? 7.446 9.295 0.326 1.00 71.62 207 VAL A C 1
ATOM 1669 O O . VAL A 1 207 ? 8.217 9.786 -0.497 1.00 71.62 207 VAL A O 1
ATOM 1672 N N . ALA A 1 208 ? 6.300 8.730 -0.056 1.00 70.81 208 ALA A N 1
ATOM 1673 C CA . ALA A 1 208 ? 5.893 8.634 -1.459 1.00 70.81 208 ALA A CA 1
ATOM 1674 C C . ALA A 1 208 ? 5.700 10.011 -2.124 1.00 70.81 208 ALA A C 1
ATOM 1676 O O . ALA A 1 208 ? 6.116 10.193 -3.271 1.00 70.81 208 ALA A O 1
ATOM 1677 N N . ARG A 1 209 ? 5.143 10.998 -1.407 1.00 74.88 209 ARG A N 1
ATOM 1678 C CA . ARG A 1 209 ? 5.028 12.389 -1.875 1.00 74.88 209 ARG A CA 1
ATOM 1679 C C . ARG A 1 209 ? 6.391 13.000 -2.179 1.00 74.88 209 ARG A C 1
ATOM 1681 O O . ARG A 1 209 ? 6.537 13.619 -3.227 1.00 74.88 209 ARG A O 1
ATOM 1688 N N . SER A 1 210 ? 7.399 12.755 -1.339 1.00 77.62 210 SER A N 1
ATOM 1689 C CA . SER A 1 210 ? 8.750 13.294 -1.561 1.00 77.62 210 SER A CA 1
ATOM 1690 C C . SER A 1 210 ? 9.372 12.844 -2.895 1.00 77.62 210 SER A C 1
ATOM 1692 O O . SER A 1 210 ? 10.107 13.600 -3.528 1.00 77.62 210 SER A O 1
ATOM 1694 N N . PHE A 1 211 ? 9.012 11.652 -3.388 1.00 73.25 211 PHE A N 1
ATOM 1695 C CA . PHE A 1 211 ? 9.445 11.151 -4.697 1.00 73.25 211 PHE A CA 1
ATOM 1696 C C . PHE A 1 211 ? 8.668 11.749 -5.883 1.00 73.25 211 PHE A C 1
ATOM 1698 O O . PHE A 1 211 ? 9.147 11.694 -7.020 1.00 73.25 211 PHE A O 1
ATOM 1705 N N . LEU A 1 212 ? 7.489 12.348 -5.668 1.00 74.25 212 LEU A N 1
ATOM 1706 C CA . LEU A 1 212 ? 6.732 13.006 -6.742 1.00 74.25 212 LEU A CA 1
ATOM 1707 C C . LEU A 1 212 ? 7.389 14.307 -7.215 1.00 74.25 212 LEU A C 1
ATOM 1709 O O . LEU A 1 212 ? 7.274 14.642 -8.401 1.00 74.25 212 LEU A O 1
ATOM 1713 N N . ASP A 1 213 ? 8.110 14.989 -6.327 1.00 75.25 213 ASP A N 1
ATOM 1714 C CA . ASP A 1 213 ? 8.768 16.270 -6.603 1.00 75.25 213 ASP A CA 1
ATOM 1715 C C . ASP A 1 213 ? 10.129 16.115 -7.296 1.00 75.25 213 ASP A C 1
ATOM 1717 O O . ASP A 1 213 ? 10.677 17.078 -7.833 1.00 75.25 213 ASP A O 1
ATOM 1721 N N . VAL A 1 214 ? 10.666 14.894 -7.364 1.00 78.88 214 VAL A N 1
ATOM 1722 C CA . VAL A 1 214 ? 11.965 14.636 -7.994 1.00 78.88 214 VAL A CA 1
ATOM 1723 C C . VAL A 1 214 ? 11.891 14.853 -9.508 1.00 78.88 214 VAL A C 1
ATOM 1725 O O . VAL A 1 214 ? 11.090 14.224 -10.197 1.00 78.88 214 VAL A O 1
ATOM 1728 N N . GLY A 1 215 ? 12.729 15.740 -10.051 1.00 72.31 215 GLY A N 1
ATOM 1729 C CA . GLY A 1 215 ? 12.731 16.087 -11.478 1.00 72.31 215 GLY A CA 1
ATOM 1730 C C . GLY A 1 215 ? 13.431 15.079 -12.395 1.00 72.31 215 GLY A C 1
ATOM 1731 O O . GLY A 1 215 ? 13.089 15.000 -13.573 1.00 72.31 215 GLY A O 1
ATOM 1732 N N . GLU A 1 216 ? 14.376 14.300 -11.868 1.00 80.00 216 GLU A N 1
ATOM 1733 C CA . GLU A 1 216 ? 15.262 13.434 -12.653 1.00 80.00 216 GLU A CA 1
ATOM 1734 C C . GLU A 1 216 ? 15.406 12.048 -12.022 1.00 80.00 216 GLU A C 1
ATOM 1736 O O . GLU A 1 216 ? 15.324 11.882 -10.807 1.00 80.00 216 GLU A O 1
ATOM 1741 N N . MET A 1 217 ? 15.638 11.034 -12.854 1.00 81.81 217 MET A N 1
ATOM 1742 C CA . MET A 1 217 ? 15.889 9.684 -12.365 1.00 81.81 217 MET A CA 1
ATOM 1743 C C . MET A 1 217 ? 17.283 9.609 -11.728 1.00 81.81 217 MET A C 1
ATOM 1745 O O . MET A 1 217 ? 18.292 9.702 -12.426 1.00 81.81 217 MET A O 1
ATOM 1749 N N . THR A 1 218 ? 17.349 9.417 -10.410 1.00 77.81 218 THR A N 1
ATOM 1750 C CA . THR A 1 218 ? 18.614 9.202 -9.693 1.00 77.81 218 THR A CA 1
ATOM 1751 C C . THR A 1 218 ? 18.939 7.713 -9.586 1.00 77.81 218 THR A C 1
ATOM 1753 O O . THR A 1 218 ? 18.062 6.858 -9.703 1.00 77.81 218 THR A O 1
ATOM 1756 N N . GLU A 1 219 ? 20.213 7.391 -9.354 1.00 75.06 219 GLU A N 1
ATOM 1757 C CA . GLU A 1 219 ? 20.652 6.009 -9.114 1.00 75.06 219 GLU A CA 1
ATOM 1758 C C . GLU A 1 219 ? 19.940 5.385 -7.908 1.00 75.06 219 GLU A C 1
ATOM 1760 O O . GLU A 1 219 ? 19.445 4.269 -8.009 1.00 75.06 219 GLU A O 1
ATOM 1765 N N . GLU A 1 220 ? 19.767 6.154 -6.833 1.00 74.44 220 GLU A N 1
ATOM 1766 C CA . GLU A 1 220 ? 19.033 5.738 -5.636 1.00 74.44 220 GLU A CA 1
ATOM 1767 C C . GLU A 1 220 ? 17.569 5.371 -5.936 1.00 74.44 220 GLU A C 1
ATOM 1769 O O . GLU A 1 220 ? 17.072 4.351 -5.461 1.00 74.44 220 GLU A O 1
ATOM 1774 N N . ILE A 1 221 ? 16.870 6.165 -6.757 1.00 75.62 221 ILE A N 1
ATOM 1775 C CA . ILE A 1 221 ? 15.484 5.867 -7.155 1.00 75.62 221 ILE A CA 1
ATOM 1776 C C . ILE A 1 221 ? 15.442 4.607 -8.020 1.00 75.62 221 ILE A C 1
ATOM 1778 O O . ILE A 1 221 ? 14.557 3.768 -7.849 1.00 75.62 221 ILE A O 1
ATOM 1782 N N . TRP A 1 222 ? 16.411 4.452 -8.923 1.00 79.00 222 TRP A N 1
ATOM 1783 C CA . TRP A 1 222 ? 16.535 3.265 -9.760 1.00 79.00 222 TRP A CA 1
ATOM 1784 C C . TRP A 1 222 ? 16.689 2.005 -8.906 1.00 79.00 222 TRP A C 1
ATOM 1786 O O . TRP A 1 222 ? 15.865 1.101 -9.002 1.00 79.00 222 TRP A O 1
ATOM 1796 N N . GLU A 1 223 ? 17.689 1.973 -8.027 1.00 77.75 223 GLU A N 1
ATOM 1797 C CA . GLU A 1 223 ? 17.988 0.827 -7.162 1.00 77.75 223 GLU A CA 1
ATOM 1798 C C . GLU A 1 223 ? 16.841 0.508 -6.203 1.00 77.75 223 GLU A C 1
ATOM 1800 O O . GLU A 1 223 ? 16.527 -0.656 -5.955 1.00 77.75 223 GLU A O 1
ATOM 1805 N N . ARG A 1 224 ? 16.164 1.536 -5.684 1.00 75.50 224 ARG A N 1
ATOM 1806 C CA . ARG A 1 224 ? 15.083 1.349 -4.718 1.00 75.50 224 ARG A CA 1
ATOM 1807 C C . ARG A 1 224 ? 13.796 0.831 -5.353 1.00 75.50 224 ARG A C 1
ATOM 1809 O O . ARG A 1 224 ? 13.119 0.000 -4.753 1.00 75.50 224 ARG A O 1
ATOM 1816 N N . PHE A 1 225 ? 13.435 1.318 -6.539 1.00 77.19 225 PHE A N 1
ATOM 1817 C CA . PHE A 1 225 ? 12.099 1.094 -7.097 1.00 77.19 225 PHE A CA 1
ATOM 1818 C C . PHE A 1 225 ? 12.085 0.185 -8.323 1.00 77.19 225 PHE A C 1
ATOM 1820 O O . PHE A 1 225 ? 11.056 -0.432 -8.605 1.00 77.19 225 PHE A O 1
ATOM 1827 N N . VAL A 1 226 ? 13.190 0.062 -9.055 1.00 82.88 226 VAL A N 1
ATOM 1828 C CA . VAL A 1 226 ? 13.163 -0.496 -10.405 1.00 82.88 226 VAL A CA 1
ATOM 1829 C C . VAL A 1 226 ? 14.182 -1.626 -10.575 1.00 82.88 226 VAL A C 1
ATOM 1831 O O . VAL A 1 226 ? 15.378 -1.475 -10.361 1.00 82.88 226 VAL A O 1
ATOM 1834 N N . LYS A 1 227 ? 13.693 -2.780 -11.034 1.00 84.12 227 LYS A N 1
ATOM 1835 C CA . LYS A 1 227 ? 14.487 -3.984 -11.323 1.00 84.12 227 LYS A CA 1
ATOM 1836 C C . LYS A 1 227 ? 15.122 -3.959 -12.709 1.00 84.12 227 LYS A C 1
ATOM 1838 O O . LYS A 1 227 ? 16.150 -4.576 -12.961 1.00 84.12 227 LYS A O 1
ATOM 1843 N N . GLY A 1 228 ? 14.464 -3.306 -13.661 1.00 87.12 228 GLY A N 1
ATOM 1844 C CA . GLY A 1 228 ? 14.947 -3.179 -15.033 1.00 87.12 228 GLY A CA 1
ATOM 1845 C C . GLY A 1 228 ? 13.847 -2.711 -15.978 1.00 87.12 228 GLY A C 1
ATOM 1846 O O . GLY A 1 228 ? 12.677 -2.980 -15.743 1.00 87.12 228 GLY A O 1
ATOM 1847 N N . ALA A 1 229 ? 14.206 -2.068 -17.081 1.00 88.88 229 ALA A N 1
ATOM 1848 C CA . ALA A 1 229 ? 13.260 -1.566 -18.070 1.00 88.88 229 ALA A CA 1
ATOM 1849 C C . ALA A 1 229 ? 13.534 -2.187 -19.447 1.00 88.88 229 ALA A C 1
ATOM 1851 O O . ALA A 1 229 ? 14.679 -2.277 -19.893 1.00 88.88 229 ALA A O 1
ATOM 1852 N N . CYS A 1 230 ? 12.483 -2.635 -20.129 1.00 90.25 230 CYS A N 1
ATOM 1853 C CA . CYS A 1 230 ?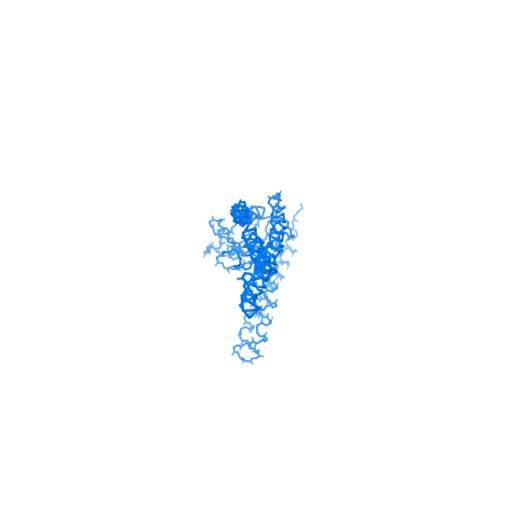 12.547 -3.205 -21.471 1.00 90.25 230 CYS A CA 1
ATOM 1854 C C . CYS A 1 230 ? 12.066 -2.178 -22.497 1.00 90.25 230 CYS A C 1
ATOM 1856 O O . CYS A 1 230 ? 10.934 -1.718 -22.404 1.00 90.25 230 CYS A O 1
ATOM 1858 N N . VAL A 1 231 ? 12.899 -1.851 -23.487 1.00 91.62 231 VAL A N 1
ATOM 1859 C CA . VAL A 1 231 ? 12.552 -0.929 -24.583 1.00 91.62 231 VAL A CA 1
ATOM 1860 C C . VAL A 1 231 ? 12.157 -1.721 -25.825 1.00 91.62 231 VAL A C 1
ATOM 1862 O O . VAL A 1 231 ? 12.889 -2.624 -26.254 1.00 91.62 231 VAL A O 1
ATOM 1865 N N . TYR A 1 232 ? 11.021 -1.370 -26.415 1.00 89.00 232 TYR A N 1
ATOM 1866 C CA . TYR A 1 232 ? 10.453 -2.014 -27.596 1.00 89.00 232 TYR A CA 1
ATOM 1867 C C . TYR A 1 232 ? 10.633 -1.165 -28.874 1.00 89.00 232 TYR A C 1
ATOM 1869 O O . TYR A 1 232 ? 10.942 0.024 -28.788 1.00 89.00 232 TYR A O 1
ATOM 1877 N N . PRO A 1 233 ? 10.495 -1.770 -30.075 1.00 87.00 233 PRO A N 1
ATOM 1878 C CA . PRO A 1 233 ? 10.643 -1.094 -31.372 1.00 87.00 233 PRO A CA 1
ATOM 1879 C C . PRO A 1 233 ? 9.770 0.147 -31.581 1.00 87.00 233 PRO A C 1
ATOM 1881 O O . PRO A 1 233 ? 10.143 1.044 -32.327 1.00 87.00 233 PRO A O 1
ATOM 1884 N N . ASP A 1 234 ? 8.603 0.174 -30.947 1.00 86.88 234 ASP A N 1
ATOM 1885 C CA . ASP A 1 234 ? 7.599 1.238 -31.006 1.00 86.88 234 ASP A CA 1
ATOM 1886 C C . ASP A 1 234 ? 7.869 2.380 -30.009 1.00 86.88 234 ASP A C 1
ATOM 1888 O O . ASP A 1 234 ? 7.071 3.308 -29.901 1.00 86.88 234 ASP A O 1
ATOM 1892 N N . GLY A 1 235 ? 8.978 2.316 -29.265 1.00 83.00 235 GLY A N 1
ATOM 1893 C CA . GLY A 1 235 ? 9.307 3.271 -28.209 1.00 83.00 235 GLY A CA 1
ATOM 1894 C C . GLY A 1 235 ? 8.585 3.000 -26.888 1.00 83.00 235 GLY A C 1
ATOM 1895 O O . GLY A 1 235 ? 8.760 3.758 -25.935 1.00 83.00 235 GLY A O 1
ATOM 1896 N N . ARG A 1 236 ? 7.806 1.916 -26.779 1.00 88.31 236 ARG A N 1
ATOM 1897 C CA . ARG A 1 236 ? 7.216 1.510 -25.502 1.00 88.31 236 ARG A CA 1
ATOM 1898 C C . ARG A 1 236 ? 8.314 1.061 -24.539 1.00 88.31 236 ARG A C 1
ATOM 1900 O O . ARG A 1 236 ? 9.227 0.324 -24.916 1.00 88.31 236 ARG A O 1
ATOM 1907 N N . ILE A 1 237 ? 8.173 1.451 -23.272 1.00 90.94 237 ILE A N 1
ATOM 1908 C CA . ILE A 1 237 ? 8.978 0.925 -22.170 1.00 90.94 237 ILE A CA 1
ATOM 1909 C C . ILE A 1 237 ? 8.091 0.103 -21.248 1.00 90.94 237 ILE A C 1
ATOM 1911 O O . ILE A 1 237 ? 7.030 0.548 -20.817 1.00 90.94 237 ILE A O 1
ATOM 1915 N N . GLU A 1 238 ? 8.543 -1.099 -20.932 1.00 88.12 238 GLU A N 1
ATOM 1916 C CA . GLU A 1 238 ? 7.962 -1.926 -19.885 1.00 88.12 238 GLU A CA 1
ATOM 1917 C C . GLU A 1 238 ? 8.902 -1.947 -18.687 1.00 88.12 238 GLU A C 1
ATOM 1919 O O . GLU A 1 238 ? 10.045 -2.398 -18.780 1.00 88.12 238 GLU A O 1
ATOM 1924 N N . VAL A 1 239 ? 8.421 -1.426 -17.563 1.00 87.00 239 VAL A N 1
ATOM 1925 C CA . VAL A 1 239 ? 9.199 -1.315 -16.332 1.00 87.00 239 VAL A CA 1
ATOM 1926 C C . VAL A 1 239 ? 8.939 -2.533 -15.457 1.00 87.00 239 VAL A C 1
ATOM 1928 O O . VAL A 1 239 ? 7.792 -2.847 -15.145 1.00 87.00 239 VAL A O 1
ATOM 1931 N N . ARG A 1 240 ? 10.011 -3.202 -15.037 1.00 84.44 240 ARG A N 1
ATOM 1932 C CA . ARG A 1 240 ? 9.995 -4.242 -14.008 1.00 84.44 240 ARG A CA 1
ATOM 1933 C C . ARG A 1 240 ? 10.373 -3.593 -12.683 1.00 84.44 240 ARG A C 1
ATOM 1935 O O . ARG A 1 240 ? 11.426 -2.965 -12.595 1.00 84.44 240 ARG A O 1
ATOM 1942 N N . TRP A 1 241 ? 9.522 -3.736 -11.678 1.00 81.25 241 TRP A N 1
ATOM 1943 C CA . TRP A 1 241 ? 9.658 -3.076 -10.376 1.00 81.25 241 TRP A CA 1
ATOM 1944 C C . TRP A 1 241 ? 10.388 -3.973 -9.366 1.00 81.25 241 TRP A C 1
ATOM 1946 O O . TRP A 1 241 ? 10.401 -5.195 -9.522 1.00 81.25 241 TRP A O 1
ATOM 1956 N N . ASN A 1 242 ? 11.030 -3.363 -8.363 1.00 74.50 242 ASN A N 1
ATOM 1957 C CA . ASN A 1 242 ? 11.682 -4.082 -7.253 1.00 74.50 242 ASN A CA 1
ATOM 1958 C C . ASN A 1 242 ? 10.712 -4.453 -6.128 1.00 74.50 242 ASN A C 1
ATOM 1960 O O . ASN A 1 242 ? 10.980 -5.369 -5.358 1.00 74.50 242 ASN A O 1
ATOM 1964 N N . PHE A 1 243 ? 9.578 -3.769 -6.054 1.00 67.75 243 PHE A N 1
ATOM 1965 C CA . PHE A 1 243 ? 8.451 -4.162 -5.226 1.00 67.75 243 PHE A CA 1
ATOM 1966 C C . PHE A 1 243 ? 7.533 -5.039 -6.084 1.00 67.75 243 PHE A C 1
ATOM 1968 O O . PHE A 1 243 ? 7.206 -4.676 -7.217 1.00 67.75 243 PHE A O 1
ATOM 1975 N N . GLY A 1 244 ? 7.216 -6.234 -5.576 1.00 43.72 244 GLY A N 1
ATOM 1976 C CA . GLY A 1 244 ? 6.310 -7.181 -6.228 1.00 43.72 244 GLY A CA 1
ATOM 1977 C C . GLY A 1 244 ? 4.886 -6.634 -6.305 1.00 43.72 244 GLY A C 1
ATOM 1978 O O . GLY A 1 244 ? 4.625 -5.526 -5.842 1.00 43.72 244 GLY A O 1
ATOM 1979 N N . ASP A 1 245 ? 3.976 -7.421 -6.872 1.00 40.22 245 ASP A N 1
ATOM 1980 C CA . ASP A 1 245 ? 2.535 -7.167 -7.051 1.00 40.22 245 ASP A CA 1
ATOM 1981 C C . ASP A 1 245 ? 1.736 -6.921 -5.736 1.00 40.22 245 ASP A C 1
ATOM 1983 O O . ASP A 1 245 ? 0.577 -7.287 -5.620 1.00 40.22 245 ASP A O 1
ATOM 1987 N N . GLU A 1 246 ? 2.342 -6.314 -4.713 1.00 39.06 246 GLU A N 1
ATOM 1988 C CA . GLU A 1 246 ? 1.730 -5.863 -3.455 1.00 39.06 246 GLU A CA 1
ATOM 1989 C C . GLU A 1 246 ? 1.103 -4.458 -3.576 1.00 39.06 246 GLU A C 1
ATOM 1991 O O . GLU A 1 246 ? 0.581 -3.916 -2.605 1.00 39.06 246 GLU A O 1
ATOM 1996 N N . MET A 1 247 ? 1.171 -3.854 -4.766 1.00 38.44 247 MET A N 1
ATOM 1997 C CA . MET A 1 247 ? 0.632 -2.527 -5.104 1.00 38.44 247 MET A CA 1
ATOM 1998 C C . MET A 1 247 ? -0.402 -2.629 -6.243 1.00 38.44 247 MET A C 1
ATOM 2000 O O . MET A 1 247 ? -0.437 -1.763 -7.126 1.00 38.44 247 MET A O 1
ATOM 2004 N N . GLU A 1 248 ? -1.167 -3.724 -6.270 1.00 31.69 248 GLU A N 1
ATOM 2005 C CA . GLU A 1 248 ? -2.315 -3.959 -7.161 1.00 31.69 248 GLU A CA 1
ATOM 2006 C C . GLU A 1 248 ? -3.581 -4.279 -6.352 1.00 31.69 248 GLU A C 1
ATOM 2008 O O . GLU A 1 248 ? -3.468 -4.966 -5.309 1.00 31.69 248 GLU A O 1
#

Secondary structure (DSSP, 8-state):
----HHHHHHHHHHHHHHHHHHHHHHHHHHHHHHTTSS-HHHHHHHHHHHHHTTTT-SEEETTT--BEEEETTTEEEEHHHHH-TT-GGGG-EEEHHHHHHHHHHHHHHHHHHHHHHHHHHHHHHHHHHHT--HHHHHHHHHHHHHHHHHHHHHHHHTTSS-HHHHHHHHHHHHHHHHHHHHHHHHHHHHHHHHHHHHHHHHHHHHHHHHHHS--S--HHHHHHHEEEEEE-TTS-EEEEESS-STT-

Foldseek 3Di:
DDPPVVVVVVVVVVVVVVVVVLVVVVVVLVVCVVVVVDDPVRSVVVVVVNVVVVLVAQEAAPQPRDDFDDDPNFKTADVVLVVDVPDQSVLQIDGNQVVQQVVLVVLLVLLVVLLVVLVVVVVVVVVVVVVDQPLVVLVVVLVVLVVVLVVLVVCVVVVVDDPVVNVVVNVVSVVVNVVSVVVSVVSVVVVVVVVVVNVVSVVVSVVSVVSNPDPTRDPVNCVQWFSHWHAGSVRDIDTDTPDPPPSD

Sequence (248 aa):
MAPDVGKIESRIAKLREEAEDCGRRRKNLYEDFKDGILTKEEYAMLREQYQEQADGMRYACGVCGKRLTRRNGTDLYCNRGYMLRDCECRQVVMKEPEADAIVLGELKRKLRRVLDEEELRLEKRADVLAAGSRVESLRNALEAAKKAKQKLFEKLVDREIERAVFLERKKGYDAEIGRLEQEISDAGLAERIDRDADGEARERADVARSFLDVGEMTEEIWERFVKGACVYPDGRIEVRWNFGDEME

Radius of gyration: 34.21 Å; chains: 1; bounding box: 83×50×94 Å

pLDDT: mean 75.21, std 16.2, range [31.69, 96.5]